Protein AF-A0AAD9LHB9-F1 (afdb_monomer)

Secondary structure (DSSP, 8-state):
---GGGHHHHHTTS-GGGGTT-EEEE--S-SHHHHHHHHHHS-TT-EEEEEEES--TTTTSS--TT-EEEEEEEE---HHHHHHHHHHHHHHHHTT-EEEE--HHHHHHHHIIIIIHHHHHHHHHHHHT----TT--HHHHHHHHHHHHHHHS-HHHHHHHHHT-TTHHHHHHHHHHHHHHHHHHHHHHHHTS----S---GGGSSPPPTTGGGS---HHHHHHHHHHHHHHTT------S----SSPPPHHHHHHHHHHHHTT--S---TT--HHHHHHHHHHHHHHH-----TTTT----SSHHHHHHHHHH--S---------

Radius of gyration: 33.99 Å; Cα contacts (8 Å, |Δi|>4): 301; chains: 1; bounding box: 79×63×85 Å

Structure (mmCIF, N/CA/C/O backbone):
data_AF-A0AAD9LHB9-F1
#
_entry.id   AF-A0AAD9LHB9-F1
#
loop_
_atom_site.group_PDB
_atom_site.id
_atom_site.type_symbol
_atom_site.label_atom_id
_atom_site.label_alt_id
_atom_site.label_comp_id
_atom_site.label_asym_id
_atom_site.label_entity_id
_atom_site.label_seq_id
_atom_site.pdbx_PDB_ins_code
_atom_site.Cartn_x
_atom_site.Cartn_y
_atom_site.Cartn_z
_atom_site.occupancy
_atom_site.B_iso_or_equiv
_atom_site.auth_seq_id
_atom_site.auth_comp_id
_atom_site.auth_asym_id
_atom_site.auth_atom_id
_atom_site.pdbx_PDB_model_num
ATOM 1 N N . MET A 1 1 ? 10.530 -20.042 -9.875 1.00 51.56 1 MET A N 1
ATOM 2 C CA . MET A 1 1 ? 9.431 -19.069 -9.707 1.00 51.56 1 MET A CA 1
ATOM 3 C C . MET A 1 1 ? 10.056 -17.687 -9.778 1.00 51.56 1 MET A C 1
ATOM 5 O O . MET A 1 1 ? 11.061 -17.492 -9.109 1.00 51.56 1 MET A O 1
ATOM 9 N N . PHE A 1 2 ? 9.565 -16.793 -10.638 1.00 71.75 2 PHE A N 1
ATOM 10 C CA . PHE A 1 2 ? 10.102 -15.432 -10.732 1.00 71.75 2 PHE A CA 1
ATOM 11 C C . PHE A 1 2 ? 9.711 -14.656 -9.472 1.00 71.75 2 PHE A C 1
ATOM 13 O O . PHE A 1 2 ? 8.532 -14.448 -9.207 1.00 71.75 2 PHE A O 1
ATOM 20 N N . SER A 1 3 ? 10.706 -14.285 -8.679 1.00 88.19 3 SER A N 1
ATOM 21 C CA . SER A 1 3 ? 10.569 -13.512 -7.446 1.00 88.19 3 SER A CA 1
ATOM 22 C C . SER A 1 3 ? 11.666 -12.455 -7.360 1.00 88.19 3 SER A C 1
ATOM 24 O O . SER A 1 3 ? 12.671 -12.539 -8.075 1.00 88.19 3 SER A O 1
ATOM 26 N N . ILE A 1 4 ? 11.506 -11.505 -6.435 1.00 89.62 4 ILE A N 1
ATOM 27 C CA . ILE A 1 4 ? 12.511 -10.475 -6.136 1.00 89.62 4 ILE A CA 1
ATOM 28 C C . ILE A 1 4 ? 13.876 -11.128 -5.853 1.00 89.62 4 ILE A C 1
ATOM 30 O O . ILE A 1 4 ? 14.881 -10.738 -6.433 1.00 89.62 4 ILE A O 1
ATOM 34 N N . LEU A 1 5 ? 13.897 -12.195 -5.044 1.00 89.81 5 LEU A N 1
ATOM 35 C CA . LEU A 1 5 ? 15.113 -12.935 -4.677 1.00 89.81 5 LEU A CA 1
ATOM 36 C C . LEU A 1 5 ? 15.823 -13.579 -5.872 1.00 89.81 5 LEU A C 1
ATOM 38 O O . LEU A 1 5 ? 17.041 -13.722 -5.859 1.00 89.81 5 LEU A O 1
ATOM 42 N N . SER A 1 6 ? 15.069 -13.988 -6.892 1.00 92.25 6 SER A N 1
ATOM 43 C CA . SER A 1 6 ? 15.619 -14.653 -8.077 1.00 92.25 6 SER A CA 1
ATOM 44 C C . SER A 1 6 ? 16.018 -13.692 -9.199 1.00 92.25 6 SER A C 1
ATOM 46 O O . SER A 1 6 ? 16.630 -14.136 -10.166 1.00 92.25 6 SER A O 1
ATOM 48 N N . PHE A 1 7 ? 15.663 -12.407 -9.100 1.00 93.56 7 PHE A N 1
ATOM 49 C CA . PHE A 1 7 ? 15.700 -11.463 -10.219 1.00 93.56 7 PHE A CA 1
ATOM 50 C C . PHE A 1 7 ? 17.085 -11.340 -10.864 1.00 93.56 7 PHE A C 1
ATOM 52 O O . PHE A 1 7 ? 17.231 -11.600 -12.059 1.00 93.56 7 PHE A O 1
ATOM 59 N N . GLU A 1 8 ? 18.114 -11.049 -10.068 1.00 93.25 8 GLU A N 1
ATOM 60 C CA . GLU A 1 8 ? 19.506 -10.959 -10.534 1.00 93.25 8 GLU A CA 1
ATOM 61 C C . GLU A 1 8 ? 19.996 -12.290 -11.130 1.00 93.25 8 GLU A C 1
ATOM 63 O O . GLU A 1 8 ? 20.610 -12.345 -12.199 1.00 93.25 8 GLU A O 1
ATOM 68 N N . GLY A 1 9 ? 19.654 -13.401 -10.473 1.00 91.75 9 GLY A N 1
ATOM 69 C CA . GLY A 1 9 ? 20.005 -14.749 -10.919 1.00 91.75 9 GLY A CA 1
ATOM 70 C C . GLY A 1 9 ? 19.337 -15.154 -12.236 1.00 91.75 9 GLY A C 1
ATOM 71 O O . GLY A 1 9 ? 19.873 -15.993 -12.958 1.00 91.75 9 GLY A O 1
ATOM 72 N N . VAL A 1 10 ? 18.180 -14.577 -12.568 1.00 92.38 10 VAL A N 1
ATOM 73 C CA . VAL A 1 10 ? 17.543 -14.777 -13.873 1.00 92.38 10 VAL A CA 1
ATOM 74 C C . VAL A 1 10 ? 18.144 -13.841 -14.915 1.00 92.38 10 VAL A C 1
ATOM 76 O O . VAL A 1 10 ? 18.519 -14.303 -15.990 1.00 92.38 10 VAL A O 1
ATOM 79 N N . LEU A 1 11 ? 18.303 -12.554 -14.600 1.00 92.88 11 LEU A N 1
ATOM 80 C CA . LEU A 1 11 ? 18.834 -11.567 -15.542 1.00 92.88 11 LEU A CA 1
ATOM 81 C C . LEU A 1 11 ? 20.273 -11.880 -15.988 1.00 92.88 11 LEU A C 1
ATOM 83 O O . LEU A 1 11 ? 20.645 -11.608 -17.132 1.00 92.88 11 LEU A O 1
ATOM 87 N N . SER A 1 12 ? 21.082 -12.463 -15.104 1.00 91.56 12 SER A N 1
ATOM 88 C CA . SER A 1 12 ? 22.453 -12.902 -15.403 1.00 91.56 12 SER A CA 1
ATOM 89 C C . SER A 1 12 ? 22.524 -14.085 -16.374 1.00 91.56 12 SER A C 1
ATOM 91 O O . SER A 1 12 ? 23.522 -14.234 -17.073 1.00 91.56 12 SER A O 1
ATOM 93 N N . LYS A 1 13 ? 21.469 -14.905 -16.466 1.00 93.31 13 LYS A N 1
ATOM 94 C CA . LYS A 1 13 ? 21.402 -16.056 -17.383 1.00 93.31 13 LYS A CA 1
ATOM 95 C C . LYS A 1 13 ? 20.971 -15.680 -18.798 1.00 93.31 13 LYS A C 1
ATOM 97 O O . LYS A 1 13 ? 21.106 -16.501 -19.701 1.00 93.31 13 LYS A O 1
ATOM 102 N N . ILE A 1 14 ? 20.437 -14.475 -18.994 1.00 92.75 14 ILE A N 1
ATOM 103 C CA . ILE A 1 14 ? 19.995 -14.008 -20.307 1.00 92.75 14 ILE A CA 1
ATOM 104 C C . ILE A 1 14 ? 21.206 -13.444 -21.068 1.00 92.75 14 ILE A C 1
ATOM 106 O O . ILE A 1 14 ? 21.848 -12.511 -20.572 1.00 92.75 14 ILE A O 1
ATOM 110 N N . PRO A 1 15 ? 21.528 -13.963 -22.270 1.00 93.75 15 PRO A N 1
ATOM 111 C CA . PRO A 1 15 ? 22.591 -13.406 -23.100 1.00 93.75 15 PRO A CA 1
ATOM 112 C C . PRO A 1 15 ? 22.337 -11.926 -23.413 1.00 93.75 15 PRO A C 1
ATOM 114 O O . PRO A 1 15 ? 21.304 -11.573 -23.977 1.00 93.75 15 PRO A O 1
ATOM 117 N N . LYS A 1 16 ? 23.285 -11.050 -23.059 1.00 90.62 16 LYS A N 1
ATOM 118 C CA . LYS A 1 16 ? 23.077 -9.590 -23.093 1.00 90.62 16 LYS A CA 1
ATOM 119 C C . LYS A 1 16 ? 22.832 -9.026 -24.493 1.00 90.62 16 LYS A C 1
ATOM 121 O O . LYS A 1 16 ? 22.065 -8.082 -24.615 1.00 90.62 16 LYS A O 1
ATOM 126 N N . HIS A 1 17 ? 23.394 -9.648 -25.530 1.00 92.12 17 HIS A N 1
ATOM 127 C CA . HIS A 1 17 ? 23.158 -9.256 -26.924 1.00 92.12 17 HIS A CA 1
ATOM 128 C C . HIS A 1 17 ? 21.679 -9.376 -27.338 1.00 92.12 17 HIS A C 1
ATOM 130 O O . HIS A 1 17 ? 21.227 -8.645 -28.208 1.00 92.12 17 HIS A O 1
ATOM 136 N N . LEU A 1 18 ? 20.900 -10.258 -26.693 1.00 93.56 18 LEU A N 1
ATOM 137 C CA . LEU A 1 18 ? 19.458 -10.389 -26.947 1.00 93.56 18 LEU A CA 1
ATOM 138 C C . LEU A 1 18 ? 18.638 -9.251 -26.331 1.00 93.56 18 LEU A C 1
ATOM 140 O O . LEU A 1 18 ? 17.449 -9.144 -26.607 1.00 93.56 18 LEU A O 1
ATOM 144 N N . LEU A 1 19 ? 19.247 -8.444 -25.461 1.00 93.88 19 LEU A N 1
ATOM 145 C CA . LEU A 1 19 ? 18.596 -7.341 -24.756 1.00 93.88 19 LEU A CA 1
ATOM 146 C C . LEU A 1 19 ? 18.938 -5.976 -25.366 1.00 93.88 19 LEU A C 1
ATOM 148 O O . LEU A 1 19 ? 18.469 -4.952 -24.874 1.00 93.88 19 LEU A O 1
ATOM 152 N N . GLU A 1 20 ? 19.768 -5.944 -26.409 1.00 94.00 20 GLU A N 1
ATOM 153 C CA . GLU A 1 20 ? 20.152 -4.712 -27.094 1.00 94.00 20 GLU A CA 1
ATOM 154 C C . GLU A 1 20 ? 18.967 -4.101 -27.845 1.00 94.00 20 GLU A C 1
ATOM 156 O O . GLU A 1 20 ? 18.186 -4.811 -28.472 1.00 94.00 20 GLU A O 1
ATOM 161 N N . ASN A 1 21 ? 18.849 -2.770 -27.801 1.00 93.81 21 ASN A N 1
ATOM 162 C CA . ASN A 1 21 ? 17.788 -2.011 -28.477 1.00 93.81 21 ASN A CA 1
ATOM 163 C C . ASN A 1 21 ? 16.358 -2.424 -28.075 1.00 93.81 21 ASN A C 1
ATOM 165 O O . ASN A 1 21 ? 15.415 -2.237 -28.839 1.00 93.81 21 ASN A O 1
ATOM 169 N N . LEU A 1 22 ? 16.186 -2.987 -26.874 1.00 96.25 22 LEU A N 1
ATOM 170 C CA . LEU A 1 22 ? 14.878 -3.326 -26.313 1.00 96.25 22 LEU A CA 1
ATOM 171 C C . LEU A 1 22 ? 14.466 -2.361 -25.200 1.00 96.25 22 LEU A C 1
ATOM 173 O O . LEU A 1 22 ? 15.297 -1.715 -24.560 1.00 96.25 22 LEU A O 1
ATOM 177 N N . VAL A 1 23 ? 13.164 -2.329 -24.920 1.00 97.50 23 VAL A N 1
ATOM 178 C CA . VAL A 1 23 ? 12.606 -1.765 -23.686 1.00 97.50 23 VAL A CA 1
ATOM 179 C C . VAL A 1 23 ? 12.409 -2.900 -22.687 1.00 97.50 23 VAL A C 1
ATOM 181 O O . VAL A 1 23 ? 11.629 -3.819 -22.927 1.00 97.50 23 VAL A O 1
ATOM 184 N N . ILE A 1 24 ? 13.112 -2.832 -21.560 1.00 97.62 24 ILE A N 1
ATOM 185 C CA . ILE A 1 24 ? 12.998 -3.801 -20.471 1.00 97.62 24 ILE A CA 1
ATOM 186 C C . ILE A 1 24 ? 12.107 -3.219 -19.381 1.00 97.62 24 ILE A C 1
ATOM 188 O O . ILE A 1 24 ? 12.358 -2.119 -18.883 1.00 97.62 24 ILE A O 1
ATOM 192 N N . VAL A 1 25 ? 11.072 -3.978 -19.020 1.00 97.81 25 VAL A N 1
ATOM 193 C CA . VAL A 1 25 ? 10.090 -3.597 -18.006 1.00 97.81 25 VAL A CA 1
ATOM 194 C C . VAL A 1 25 ? 10.142 -4.567 -16.834 1.00 97.81 25 VAL A C 1
ATOM 196 O O . VAL A 1 25 ? 10.104 -5.781 -17.038 1.00 97.81 25 VAL A O 1
ATOM 199 N N . ASP A 1 26 ? 10.200 -4.047 -15.610 1.00 96.19 26 ASP A N 1
ATOM 200 C CA . ASP A 1 26 ? 10.055 -4.852 -14.395 1.00 96.19 26 ASP A CA 1
ATOM 201 C C . ASP A 1 26 ? 8.724 -4.566 -13.682 1.00 96.19 26 ASP A C 1
ATOM 203 O O . ASP A 1 26 ? 8.196 -3.456 -13.756 1.00 96.19 26 ASP A O 1
ATOM 207 N N . VAL A 1 27 ? 8.203 -5.577 -12.981 1.00 95.88 27 VAL A N 1
ATOM 208 C CA . VAL A 1 27 ? 6.943 -5.532 -12.212 1.00 95.88 27 VAL A CA 1
ATOM 209 C C . VAL A 1 27 ? 7.132 -5.971 -10.751 1.00 95.88 27 VAL A C 1
ATOM 211 O O . VAL A 1 27 ? 6.194 -6.428 -10.105 1.00 95.88 27 VAL A O 1
ATOM 214 N N . LEU A 1 28 ? 8.360 -5.908 -10.219 1.00 95.06 28 LEU A N 1
ATOM 215 C CA . LEU A 1 28 ? 8.659 -6.382 -8.858 1.00 95.06 28 LEU A CA 1
ATOM 216 C C . LEU A 1 28 ? 7.980 -5.508 -7.789 1.00 95.06 28 LEU A C 1
ATOM 218 O O . LEU A 1 28 ? 7.677 -4.349 -8.036 1.00 95.06 28 LEU A O 1
ATOM 222 N N . SER A 1 29 ? 7.795 -6.009 -6.567 1.00 93.88 29 SER A N 1
ATOM 223 C CA . SER A 1 29 ? 7.170 -5.204 -5.499 1.00 93.88 29 SER A CA 1
ATOM 224 C C . SER A 1 29 ? 8.110 -4.220 -4.787 1.00 93.88 29 SER A C 1
ATOM 226 O O . SER A 1 29 ? 7.663 -3.428 -3.966 1.00 93.88 29 SER A O 1
ATOM 228 N N . VAL A 1 30 ? 9.407 -4.247 -5.106 1.00 96.19 30 VAL A N 1
ATOM 229 C CA . VAL A 1 30 ? 10.428 -3.264 -4.686 1.00 96.19 30 VAL A CA 1
ATOM 230 C C . VAL A 1 30 ? 11.107 -2.713 -5.928 1.00 96.19 30 VAL A C 1
ATOM 232 O O . VAL A 1 30 ? 11.243 -3.455 -6.902 1.00 96.19 30 VAL A O 1
ATOM 235 N N . LYS A 1 31 ? 11.526 -1.447 -5.918 1.00 97.50 31 LYS A N 1
ATOM 236 C CA . LYS A 1 31 ? 11.921 -0.707 -7.124 1.00 97.50 31 LYS A CA 1
ATOM 237 C C . LYS A 1 31 ? 13.389 -0.302 -7.167 1.00 97.50 31 LYS A C 1
ATOM 239 O O . LYS A 1 31 ? 14.006 -0.410 -8.224 1.00 97.50 31 LYS A O 1
ATOM 244 N N . THR A 1 32 ? 13.983 0.095 -6.046 1.00 97.12 32 THR A N 1
ATOM 245 C CA . THR A 1 32 ? 15.400 0.501 -6.011 1.00 97.12 32 THR A CA 1
ATOM 246 C C . THR A 1 32 ? 16.327 -0.648 -6.404 1.00 97.12 32 THR A C 1
ATOM 248 O O . THR A 1 32 ? 17.240 -0.462 -7.208 1.00 97.12 32 THR A O 1
ATOM 251 N N . HIS A 1 33 ? 16.046 -1.857 -5.917 1.00 96.69 33 HIS A N 1
ATOM 252 C CA . HIS A 1 33 ? 16.820 -3.052 -6.236 1.00 96.69 33 HIS A CA 1
ATOM 253 C C . HIS A 1 33 ? 16.814 -3.428 -7.733 1.00 96.69 33 HIS A C 1
ATOM 255 O O . HIS A 1 33 ? 17.902 -3.496 -8.316 1.00 96.69 33 HIS A O 1
ATOM 261 N N . PRO A 1 34 ? 15.658 -3.641 -8.404 1.00 96.75 34 PRO A N 1
ATOM 262 C CA . PRO A 1 34 ? 15.666 -3.919 -9.836 1.00 96.75 34 PRO A CA 1
ATOM 263 C C . PRO A 1 34 ? 16.221 -2.754 -10.656 1.00 96.75 34 PRO A C 1
ATOM 265 O O . PRO A 1 34 ? 16.976 -3.015 -11.585 1.00 96.75 34 PRO A O 1
ATOM 268 N N . LYS A 1 35 ? 15.951 -1.489 -10.294 1.00 97.88 35 LYS A N 1
ATOM 269 C CA . LYS A 1 35 ? 16.536 -0.313 -10.966 1.00 97.88 35 LYS A CA 1
ATOM 270 C C . LYS A 1 35 ? 18.063 -0.376 -10.998 1.00 97.88 35 LYS A C 1
ATOM 272 O O . LYS A 1 35 ? 18.659 -0.225 -12.062 1.00 97.88 35 LYS A O 1
ATOM 277 N N . GLN A 1 36 ? 18.697 -0.640 -9.855 1.00 97.56 36 GLN A N 1
ATOM 278 C CA . GLN A 1 36 ? 20.157 -0.728 -9.747 1.00 97.56 36 GLN A CA 1
ATOM 279 C C . GLN A 1 36 ? 20.731 -1.885 -10.568 1.00 97.56 36 GLN A C 1
ATOM 281 O O . GLN A 1 36 ? 21.703 -1.69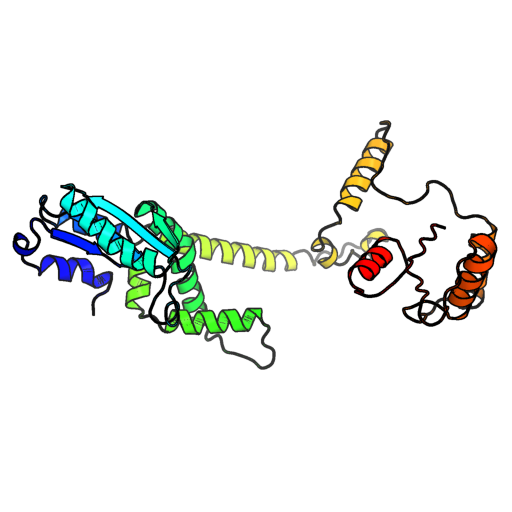5 -11.300 1.00 97.56 36 GLN A O 1
ATOM 286 N N . ILE A 1 37 ? 20.117 -3.068 -10.485 1.00 96.88 37 ILE A N 1
ATOM 287 C CA . ILE A 1 37 ? 20.547 -4.235 -11.263 1.00 96.88 37 ILE A CA 1
ATOM 288 C C . ILE A 1 37 ? 20.395 -3.969 -12.760 1.00 96.88 37 ILE A C 1
ATOM 290 O O . ILE A 1 37 ? 21.322 -4.221 -13.521 1.00 96.88 37 ILE A O 1
ATOM 294 N N . LEU A 1 38 ? 19.253 -3.437 -13.197 1.00 97.38 38 LEU A N 1
ATOM 295 C CA . LEU A 1 38 ? 18.984 -3.177 -14.609 1.00 97.38 38 LEU A CA 1
ATOM 296 C C . LEU A 1 38 ? 19.953 -2.136 -15.177 1.00 97.38 38 LEU A C 1
ATOM 298 O O . LEU A 1 38 ? 20.487 -2.338 -16.263 1.00 97.38 38 LEU A O 1
ATOM 302 N N . LEU A 1 39 ? 20.238 -1.060 -14.437 1.00 97.38 39 LEU A N 1
ATOM 303 C CA . LEU A 1 39 ? 21.216 -0.049 -14.849 1.00 97.38 39 LEU A CA 1
ATOM 304 C C . LEU A 1 39 ? 22.640 -0.609 -14.966 1.00 97.38 39 LEU A C 1
ATOM 306 O O . LEU A 1 39 ? 23.386 -0.186 -15.849 1.00 97.38 39 LEU A O 1
ATOM 310 N N . LYS A 1 40 ? 23.009 -1.545 -14.087 1.00 96.25 40 LYS A N 1
ATOM 311 C CA . LYS A 1 40 ? 24.334 -2.173 -14.053 1.00 96.25 40 LYS A CA 1
ATOM 312 C C . LYS A 1 40 ? 24.508 -3.246 -15.133 1.00 96.25 40 LYS A C 1
ATOM 314 O O . LYS A 1 40 ? 25.545 -3.288 -15.789 1.00 96.25 40 LYS A O 1
ATOM 319 N N . ASP A 1 41 ? 23.512 -4.112 -15.303 1.00 95.00 41 ASP A N 1
ATOM 320 C CA . ASP A 1 41 ? 23.656 -5.380 -16.023 1.00 95.00 41 ASP A CA 1
ATOM 321 C C . ASP A 1 41 ? 23.060 -5.371 -17.439 1.00 95.00 41 ASP A C 1
ATOM 323 O O . ASP A 1 41 ? 23.293 -6.320 -18.198 1.00 95.00 41 ASP A O 1
ATOM 327 N N . LEU A 1 42 ? 22.245 -4.373 -17.803 1.00 96.12 42 LEU A N 1
ATOM 328 C CA . LEU A 1 42 ? 21.703 -4.261 -19.160 1.00 96.12 42 LEU A CA 1
ATOM 329 C C . LEU A 1 42 ? 22.649 -3.503 -20.101 1.00 96.12 42 LEU A C 1
ATOM 331 O O . LEU A 1 42 ? 23.279 -2.529 -19.677 1.00 96.12 42 LEU A O 1
ATOM 335 N N . PRO A 1 43 ? 22.679 -3.858 -21.403 1.00 95.94 43 PRO A N 1
ATOM 336 C CA . PRO A 1 43 ? 23.382 -3.075 -22.418 1.00 95.94 43 PRO A CA 1
ATOM 337 C C . PRO A 1 43 ? 22.991 -1.595 -22.375 1.00 95.94 43 PRO A C 1
ATOM 339 O O . PRO A 1 43 ? 21.833 -1.265 -22.116 1.00 95.94 43 PRO A O 1
ATOM 342 N N . GLN A 1 44 ? 23.924 -0.691 -22.686 1.00 96.06 44 GLN A N 1
ATOM 343 C CA . GLN A 1 44 ? 23.631 0.750 -22.767 1.00 96.06 44 GLN A CA 1
ATOM 344 C C . GLN A 1 44 ? 22.636 1.096 -23.883 1.00 96.06 44 GLN A C 1
ATOM 346 O O . GLN A 1 44 ? 22.031 2.160 -23.842 1.00 96.06 44 GLN A O 1
ATOM 351 N N . SER A 1 45 ? 22.436 0.185 -24.840 1.00 95.94 45 SER A N 1
ATOM 352 C CA . SER A 1 45 ? 21.434 0.273 -25.903 1.00 95.94 45 SER A CA 1
ATOM 353 C C . SER A 1 45 ? 20.022 -0.151 -25.471 1.00 95.94 45 SER A C 1
ATOM 355 O O . SER A 1 45 ? 19.089 -0.032 -26.260 1.00 95.94 45 SER A O 1
ATOM 357 N N . ALA A 1 46 ? 19.826 -0.632 -24.239 1.00 96.94 46 ALA A N 1
ATOM 358 C CA . ALA A 1 46 ? 18.516 -1.038 -23.730 1.00 96.94 46 ALA A CA 1
ATOM 359 C C . ALA A 1 46 ? 17.847 0.081 -22.919 1.00 96.94 46 ALA A C 1
ATOM 361 O O . ALA A 1 46 ? 18.453 0.657 -22.015 1.00 96.94 46 ALA A O 1
ATOM 362 N N . SER A 1 47 ? 16.573 0.359 -23.161 1.00 98.25 47 SER A N 1
ATOM 363 C CA . SER A 1 47 ? 15.784 1.269 -22.330 1.00 98.25 47 SER A CA 1
ATOM 364 C C . SER A 1 47 ? 15.144 0.552 -21.137 1.00 98.25 47 SER A C 1
ATOM 366 O O . SER A 1 47 ? 14.904 -0.651 -21.189 1.00 98.25 47 SER A O 1
ATOM 368 N N . ILE A 1 48 ? 14.889 1.281 -20.047 1.00 98.62 48 ILE A N 1
ATOM 369 C CA . ILE A 1 48 ? 14.450 0.714 -18.762 1.00 98.62 48 ILE A CA 1
ATOM 370 C C . ILE A 1 48 ? 13.202 1.443 -18.273 1.00 98.62 48 ILE A C 1
ATOM 372 O O . ILE A 1 48 ? 13.219 2.667 -18.125 1.00 98.62 48 ILE A O 1
ATOM 376 N N . LEU A 1 49 ? 12.154 0.673 -17.985 1.00 98.56 49 LEU A N 1
ATOM 377 C CA . LEU A 1 49 ? 10.921 1.122 -17.346 1.00 98.56 49 LEU A CA 1
ATOM 378 C C . LEU A 1 49 ? 10.691 0.287 -16.080 1.00 98.56 49 LEU A C 1
ATOM 380 O O . LEU A 1 49 ? 10.468 -0.919 -16.151 1.00 98.56 49 LEU A O 1
ATOM 384 N N . CYS A 1 50 ? 10.727 0.926 -14.916 1.00 98.62 50 CYS A N 1
ATOM 385 C CA . CYS A 1 50 ? 10.416 0.261 -13.656 1.00 98.62 50 CYS A CA 1
ATOM 386 C C . CYS A 1 50 ? 8.946 0.477 -13.317 1.00 98.62 50 CYS A C 1
ATOM 388 O O . CYS A 1 50 ? 8.477 1.611 -13.363 1.00 98.62 50 CYS A O 1
ATOM 390 N N . THR A 1 51 ? 8.203 -0.582 -12.982 1.00 98.44 51 THR A N 1
ATOM 391 C CA . THR A 1 51 ? 6.759 -0.469 -12.715 1.00 98.44 51 THR A CA 1
ATOM 392 C C . THR A 1 51 ? 6.301 -1.326 -11.552 1.00 98.44 51 THR A C 1
ATOM 394 O O . THR A 1 51 ? 6.891 -2.363 -11.281 1.00 98.44 51 THR A O 1
ATOM 397 N N . HIS A 1 52 ? 5.240 -0.941 -10.857 1.00 97.50 52 HIS A N 1
ATOM 398 C CA . HIS A 1 52 ? 4.627 -1.786 -9.839 1.00 97.50 52 HIS A CA 1
ATOM 399 C C . HIS A 1 52 ? 3.105 -1.608 -9.858 1.00 97.50 52 HIS A C 1
ATOM 401 O O . HIS A 1 52 ? 2.591 -0.593 -9.374 1.00 97.50 52 HIS A O 1
ATOM 407 N N . PRO A 1 53 ? 2.365 -2.594 -10.392 1.00 96.44 53 PRO A N 1
ATOM 408 C CA . PRO A 1 53 ? 0.941 -2.708 -10.126 1.00 96.44 53 PRO A CA 1
ATOM 409 C C . PRO A 1 53 ? 0.775 -3.003 -8.635 1.00 96.44 53 PRO A C 1
ATOM 411 O O . PRO A 1 53 ? 1.160 -4.073 -8.171 1.00 96.44 53 PRO A O 1
ATOM 414 N N . MET A 1 54 ? 0.212 -2.068 -7.866 1.00 93.81 54 MET A N 1
ATOM 415 C CA . MET A 1 54 ? 0.019 -2.206 -6.409 1.00 93.81 54 MET A CA 1
ATOM 416 C C . MET A 1 54 ? -1.160 -3.142 -6.077 1.00 93.81 54 MET A C 1
ATOM 418 O O . MET A 1 54 ? -1.909 -2.933 -5.121 1.00 93.81 54 MET A O 1
ATOM 422 N N . PHE A 1 55 ? -1.375 -4.142 -6.924 1.00 91.50 55 PHE A N 1
ATOM 423 C CA . PHE A 1 55 ? -2.454 -5.106 -6.874 1.00 91.50 55 PHE A CA 1
ATOM 424 C C . PHE A 1 55 ? -2.002 -6.422 -7.511 1.00 91.50 55 PHE A C 1
ATOM 426 O O . PHE A 1 55 ? -1.099 -6.458 -8.342 1.00 91.50 55 PHE A O 1
ATOM 433 N N . GLY A 1 56 ? -2.644 -7.514 -7.108 1.00 87.38 56 GLY A N 1
ATOM 434 C CA . GLY A 1 56 ? -2.344 -8.861 -7.583 1.00 87.38 56 GLY A CA 1
ATOM 435 C C . GLY A 1 56 ? -3.608 -9.608 -8.005 1.00 87.38 56 GLY A C 1
ATOM 436 O O . GLY A 1 56 ? -4.671 -8.997 -8.125 1.00 87.38 56 GLY A O 1
ATOM 437 N N . PRO A 1 57 ? -3.526 -10.936 -8.185 1.00 85.69 57 PRO A N 1
ATOM 438 C CA . PRO A 1 57 ? -4.657 -11.757 -8.623 1.00 85.69 57 PRO A CA 1
ATOM 439 C C . PRO A 1 57 ? -5.903 -11.631 -7.739 1.00 85.69 57 PRO A C 1
ATOM 441 O O . PRO A 1 57 ? -7.016 -11.723 -8.243 1.00 85.69 57 PRO A O 1
ATOM 444 N N . GLU A 1 58 ? -5.723 -11.393 -6.437 1.00 83.62 58 GLU A N 1
ATOM 445 C CA . GLU A 1 58 ? -6.829 -11.260 -5.485 1.00 83.62 58 GLU A CA 1
ATOM 446 C C . GLU A 1 58 ? -7.430 -9.847 -5.490 1.00 83.62 58 GLU A C 1
ATOM 448 O O . GLU A 1 58 ? -8.638 -9.684 -5.661 1.00 83.62 58 GLU A O 1
ATOM 453 N N . SER A 1 59 ? -6.602 -8.808 -5.341 1.00 85.06 59 SER A N 1
ATOM 454 C CA . SER A 1 59 ? -7.079 -7.419 -5.275 1.00 85.06 59 SER A CA 1
ATOM 455 C C . SER A 1 59 ? -7.513 -6.858 -6.632 1.00 85.06 59 SER A C 1
ATOM 457 O O . SER A 1 59 ? -8.410 -6.022 -6.681 1.00 85.06 59 SER A O 1
ATOM 459 N N . GLY A 1 60 ? -6.935 -7.351 -7.728 1.00 89.75 60 GLY A N 1
ATOM 460 C CA . GLY A 1 60 ? -7.297 -7.018 -9.107 1.00 89.75 60 GLY A CA 1
ATOM 461 C C . GLY A 1 60 ? -8.204 -8.047 -9.785 1.00 89.75 60 GLY A C 1
ATOM 462 O O . GLY A 1 60 ? -8.317 -8.024 -11.008 1.00 89.75 60 GLY A O 1
ATOM 463 N N . LYS A 1 61 ? -8.833 -8.960 -9.028 1.00 91.25 61 LYS A N 1
ATOM 464 C CA . LYS A 1 61 ? -9.583 -10.109 -9.571 1.00 91.25 61 LYS A CA 1
ATOM 465 C C . LYS A 1 61 ? -10.716 -9.733 -10.527 1.00 91.25 61 LYS A C 1
ATOM 467 O O . LYS A 1 61 ? -10.970 -10.451 -11.489 1.00 91.25 61 LYS A O 1
ATOM 472 N N . TYR A 1 62 ? -11.440 -8.659 -10.214 1.00 92.44 62 T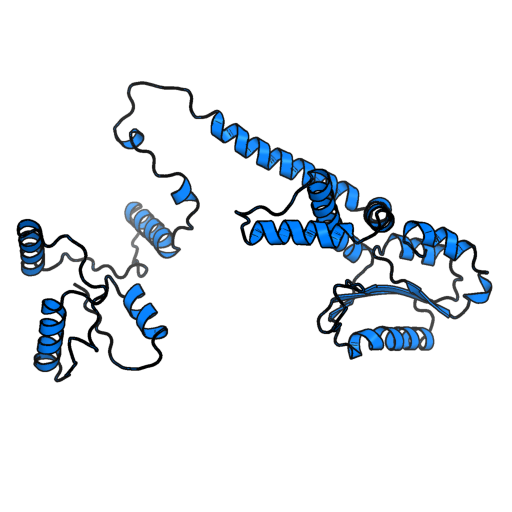YR A N 1
ATOM 473 C CA . TYR A 1 62 ? -12.672 -8.285 -10.918 1.00 92.44 62 TYR A CA 1
ATOM 474 C C . TYR A 1 62 ? -12.517 -7.045 -11.800 1.00 92.44 62 TYR A C 1
ATOM 476 O O . TYR A 1 62 ? -13.209 -6.924 -12.805 1.00 92.44 62 TYR A O 1
ATOM 484 N N . SER A 1 63 ? -11.661 -6.101 -11.410 1.00 94.88 63 SER A N 1
ATOM 485 C CA . SER A 1 63 ? -11.397 -4.870 -12.158 1.00 94.88 63 SER A CA 1
ATOM 486 C C . SER A 1 63 ? -10.113 -4.225 -11.651 1.00 94.88 63 SER A C 1
ATOM 488 O O . SER A 1 63 ? -9.801 -4.343 -10.464 1.00 94.88 63 SER A O 1
ATOM 490 N N . TRP A 1 64 ? -9.396 -3.516 -12.527 1.00 97.50 64 TRP A N 1
ATOM 491 C CA . TRP A 1 64 ? -8.246 -2.687 -12.143 1.00 97.50 64 TRP A CA 1
ATOM 492 C C . TRP A 1 64 ? -8.600 -1.203 -11.996 1.00 97.50 64 TRP A C 1
ATOM 494 O O . TRP A 1 64 ? -7.751 -0.386 -11.632 1.00 97.50 64 TRP A O 1
ATOM 504 N N . ARG A 1 65 ? -9.874 -0.849 -12.203 1.00 97.50 65 ARG A N 1
ATOM 505 C CA . ARG A 1 65 ? -10.351 0.529 -12.128 1.00 97.50 65 ARG A CA 1
ATOM 506 C C . ARG A 1 65 ? -10.038 1.145 -10.766 1.00 97.50 65 ARG A C 1
ATOM 508 O O . ARG A 1 65 ? -10.495 0.675 -9.727 1.00 97.50 65 ARG A O 1
ATOM 515 N N . GLY A 1 66 ? -9.295 2.247 -10.785 1.00 96.69 66 GLY A N 1
ATOM 516 C CA . GLY A 1 66 ? -8.868 2.990 -9.603 1.00 96.69 66 GLY A CA 1
ATOM 517 C C . GLY A 1 66 ? -7.742 2.332 -8.801 1.00 96.69 66 GLY A C 1
ATOM 518 O O . GLY A 1 66 ? -7.274 2.945 -7.838 1.00 96.69 66 GLY A O 1
ATOM 519 N N . LEU A 1 67 ? -7.275 1.134 -9.179 1.00 96.75 67 LEU A N 1
ATOM 520 C CA . LEU A 1 67 ? -6.141 0.495 -8.517 1.00 96.75 67 LEU A CA 1
ATOM 521 C C . LEU A 1 67 ? -4.835 1.218 -8.880 1.00 96.75 67 LEU A C 1
ATOM 523 O O . LEU A 1 67 ? -4.701 1.716 -9.999 1.00 96.75 67 LEU A O 1
ATOM 527 N N . PRO A 1 68 ? -3.870 1.334 -7.950 1.00 97.44 68 PRO A N 1
ATOM 528 C CA . PRO A 1 68 ? -2.664 2.110 -8.194 1.00 97.44 68 PRO A CA 1
ATOM 529 C C . PRO A 1 68 ? -1.696 1.356 -9.109 1.00 97.44 68 PRO A C 1
ATOM 531 O O . PRO A 1 68 ? -1.368 0.199 -8.846 1.00 97.44 68 PRO A O 1
ATOM 534 N N . MET A 1 69 ? -1.185 2.044 -10.125 1.00 97.94 69 MET A N 1
ATOM 535 C CA . MET A 1 69 ? -0.112 1.562 -10.991 1.00 97.94 69 MET A CA 1
ATOM 536 C C . MET A 1 69 ? 1.055 2.545 -10.936 1.00 97.94 69 MET A C 1
ATOM 538 O O . MET A 1 69 ? 0.958 3.647 -11.476 1.00 97.94 69 MET A O 1
ATOM 542 N N . MET A 1 70 ? 2.139 2.165 -10.258 1.00 98.19 70 MET A N 1
ATOM 543 C CA . MET A 1 70 ? 3.345 2.989 -10.158 1.00 98.19 70 MET A CA 1
ATOM 544 C C . MET A 1 70 ? 4.278 2.743 -11.344 1.00 98.19 70 MET A C 1
ATOM 546 O O . MET A 1 70 ? 4.413 1.601 -11.794 1.00 98.19 70 MET A O 1
ATOM 550 N N . TYR A 1 71 ? 4.942 3.794 -11.830 1.00 98.69 71 TYR A N 1
ATOM 551 C CA . TYR A 1 71 ? 6.023 3.658 -12.804 1.00 98.69 71 TYR A CA 1
ATOM 552 C C . TYR A 1 71 ? 7.100 4.752 -12.694 1.00 98.69 71 TYR A C 1
ATOM 554 O O . TYR A 1 71 ? 6.832 5.864 -12.243 1.00 98.69 71 TYR A O 1
ATOM 562 N N . GLU A 1 72 ? 8.310 4.425 -13.160 1.00 98.62 72 GLU A N 1
ATOM 563 C CA . GLU A 1 72 ? 9.424 5.345 -13.422 1.00 98.62 72 GLU A CA 1
ATOM 564 C C . GLU A 1 72 ? 10.084 4.981 -14.763 1.00 98.62 72 GLU A C 1
ATOM 566 O O . GLU A 1 72 ? 10.545 3.850 -14.960 1.00 98.62 72 GLU A O 1
ATOM 571 N N . LYS A 1 73 ? 10.193 5.945 -15.683 1.00 98.38 73 LYS A N 1
ATOM 572 C CA . LYS A 1 73 ? 10.997 5.795 -16.906 1.00 98.38 73 LYS A CA 1
ATOM 573 C C . LYS A 1 73 ? 12.478 6.040 -16.594 1.00 98.38 73 LYS A C 1
ATOM 575 O O . LYS A 1 73 ? 12.975 7.153 -16.726 1.00 98.38 73 LYS A O 1
ATOM 580 N N . VAL A 1 74 ? 13.185 4.992 -16.176 1.00 98.19 74 VAL A N 1
ATOM 581 C CA . VAL A 1 74 ? 14.565 5.076 -15.664 1.00 98.19 74 VAL A CA 1
ATOM 582 C C . VAL A 1 74 ? 15.595 5.417 -16.749 1.00 98.19 74 VAL A C 1
ATOM 584 O O . VAL A 1 74 ? 16.509 6.200 -16.500 1.00 98.19 74 VAL A O 1
ATOM 587 N N . ARG A 1 75 ? 15.492 4.822 -17.947 1.00 98.19 75 ARG A N 1
ATOM 588 C CA . ARG A 1 75 ? 16.433 5.078 -19.057 1.00 98.19 75 ARG A CA 1
ATOM 589 C C . ARG A 1 75 ? 15.718 5.082 -20.404 1.00 98.19 75 ARG A C 1
ATOM 591 O O . ARG A 1 75 ? 15.277 4.034 -20.873 1.00 98.19 75 ARG A O 1
ATOM 598 N N . ILE A 1 76 ? 15.674 6.238 -21.064 1.00 97.25 76 ILE A N 1
ATOM 599 C CA . ILE A 1 76 ? 15.049 6.434 -22.381 1.00 97.25 76 ILE A CA 1
ATOM 600 C C . ILE A 1 76 ? 16.146 6.762 -23.397 1.00 97.25 76 ILE A C 1
ATOM 602 O O . ILE A 1 76 ? 16.897 7.710 -23.194 1.00 97.25 76 ILE A O 1
ATOM 606 N N . LEU A 1 77 ? 16.253 5.974 -24.469 1.00 95.69 77 LEU A N 1
ATOM 607 C CA . LEU A 1 77 ? 17.338 6.110 -25.453 1.00 95.69 77 LEU A CA 1
ATOM 608 C C . LEU A 1 77 ? 16.880 6.692 -26.793 1.00 95.69 77 LEU A C 1
ATOM 610 O O . LEU A 1 77 ? 17.679 7.294 -27.502 1.00 95.69 77 LEU A O 1
ATOM 614 N N . SER A 1 78 ? 15.605 6.523 -27.148 1.00 95.81 78 SER A N 1
ATOM 615 C CA . SER A 1 78 ? 15.035 7.020 -28.401 1.00 95.81 78 SER A CA 1
ATOM 616 C C . SER A 1 78 ? 13.554 7.370 -28.238 1.00 95.81 78 SER A C 1
ATOM 618 O O . SER A 1 78 ? 12.888 6.919 -27.301 1.00 95.81 78 SER A O 1
ATOM 620 N N . GLY A 1 79 ? 13.022 8.162 -29.176 1.00 96.31 79 GLY A N 1
ATOM 621 C CA . GLY A 1 79 ? 11.587 8.454 -29.240 1.00 96.31 79 GLY A CA 1
ATOM 622 C C . GLY A 1 79 ? 10.737 7.199 -29.469 1.00 96.31 79 GLY A C 1
ATOM 623 O O . GLY A 1 79 ? 9.662 7.080 -28.890 1.00 96.31 79 GLY A O 1
ATOM 624 N N . GLU A 1 80 ? 11.249 6.229 -30.234 1.00 97.00 80 GLU A N 1
ATOM 625 C CA . GLU A 1 80 ? 10.599 4.930 -30.443 1.00 97.00 80 GLU A CA 1
ATOM 626 C C . GLU A 1 80 ? 10.496 4.137 -29.135 1.00 97.00 80 GLU A C 1
ATOM 628 O O . GLU A 1 80 ? 9.417 3.665 -28.782 1.00 97.00 80 GLU A O 1
ATOM 633 N N . HIS A 1 81 ? 11.580 4.063 -28.354 1.00 97.62 81 HIS A N 1
ATOM 634 C CA . HIS A 1 81 ? 11.555 3.407 -27.044 1.00 97.62 81 HIS A CA 1
ATOM 635 C C . HIS A 1 81 ? 10.574 4.093 -26.090 1.00 97.62 81 HIS A C 1
ATOM 637 O O . HIS A 1 81 ? 9.847 3.411 -25.367 1.00 97.62 81 HIS A O 1
ATOM 643 N N . ASN A 1 82 ? 10.515 5.430 -26.100 1.00 97.81 82 ASN A N 1
ATOM 644 C CA . ASN A 1 82 ? 9.533 6.153 -25.297 1.00 97.81 82 ASN A CA 1
ATOM 645 C C . ASN A 1 82 ? 8.094 5.810 -25.718 1.00 97.81 82 ASN A C 1
ATOM 647 O O . ASN A 1 82 ? 7.258 5.549 -24.858 1.00 97.81 82 ASN A O 1
ATOM 651 N N . GLN A 1 83 ? 7.820 5.721 -27.022 1.00 97.88 83 GLN A N 1
ATOM 652 C CA . GLN A 1 83 ? 6.502 5.330 -27.523 1.00 97.88 83 GLN A CA 1
ATOM 653 C C . GLN A 1 83 ? 6.128 3.898 -27.112 1.00 97.88 83 GLN A C 1
ATOM 655 O O . GLN A 1 83 ? 4.975 3.639 -26.773 1.00 97.88 83 GLN A O 1
ATOM 660 N N . VAL A 1 84 ? 7.086 2.965 -27.105 1.00 98.00 84 VAL A N 1
ATOM 661 C CA . VAL A 1 84 ? 6.869 1.593 -26.616 1.00 98.00 84 VAL A CA 1
ATOM 662 C C . VAL A 1 84 ? 6.521 1.588 -25.125 1.00 98.00 84 VAL A C 1
ATOM 664 O O . VAL A 1 84 ? 5.588 0.891 -24.726 1.00 98.00 84 VAL A O 1
ATOM 667 N N . MET A 1 85 ? 7.206 2.394 -24.306 1.00 98.44 85 MET A N 1
ATOM 668 C CA . MET A 1 85 ? 6.859 2.557 -22.888 1.00 98.44 85 MET A CA 1
ATOM 669 C C . MET A 1 85 ? 5.453 3.133 -22.708 1.00 98.44 85 MET A C 1
ATOM 671 O O . MET A 1 85 ? 4.683 2.612 -21.906 1.00 98.44 85 MET A O 1
ATOM 675 N N . ASP A 1 86 ? 5.098 4.166 -23.474 1.00 98.12 86 ASP A N 1
ATOM 676 C CA . ASP A 1 86 ? 3.769 4.783 -23.420 1.00 98.12 86 ASP A CA 1
ATOM 677 C C . ASP A 1 86 ? 2.674 3.792 -23.835 1.00 98.12 86 ASP A C 1
ATOM 679 O O . ASP A 1 86 ? 1.628 3.709 -23.195 1.00 98.12 86 ASP A O 1
ATOM 683 N N . ASN A 1 87 ? 2.932 2.969 -24.855 1.00 98.00 87 ASN A N 1
ATOM 684 C CA . ASN A 1 87 ? 2.013 1.914 -25.279 1.00 98.00 87 ASN A CA 1
ATOM 685 C C . ASN A 1 87 ? 1.832 0.838 -24.198 1.00 98.00 87 ASN A C 1
ATOM 687 O O . ASN A 1 87 ? 0.718 0.357 -23.999 1.00 98.00 87 ASN A O 1
ATOM 691 N N . PHE A 1 88 ? 2.903 0.474 -23.486 1.00 98.31 88 PHE A N 1
ATOM 692 C CA . PHE A 1 88 ? 2.822 -0.455 -22.361 1.00 98.31 88 PHE A CA 1
ATOM 693 C C . PHE A 1 88 ? 1.999 0.130 -21.204 1.00 98.31 88 PHE A C 1
ATOM 695 O O . PHE A 1 88 ? 1.086 -0.522 -20.699 1.00 98.31 88 PHE A O 1
ATOM 702 N N . LEU A 1 89 ? 2.272 1.377 -20.806 1.00 98.31 89 LEU A N 1
ATOM 703 C CA . LEU A 1 89 ? 1.544 2.054 -19.726 1.00 98.31 89 LEU A CA 1
ATOM 704 C C . LEU A 1 89 ? 0.062 2.257 -20.068 1.00 98.31 89 LEU A C 1
ATOM 706 O O . LEU A 1 89 ? -0.794 2.123 -19.190 1.00 98.31 89 LEU A O 1
ATOM 710 N N . ARG A 1 90 ? -0.256 2.467 -21.352 1.00 97.94 90 ARG A N 1
ATOM 711 C CA . ARG A 1 90 ? -1.630 2.606 -21.848 1.00 97.94 90 ARG A CA 1
ATOM 712 C C . ARG A 1 90 ? -2.514 1.394 -21.548 1.00 97.94 90 ARG A C 1
ATOM 714 O O . ARG A 1 90 ? -3.728 1.559 -21.437 1.00 97.94 90 ARG A O 1
ATOM 721 N N . ILE A 1 91 ? -1.944 0.197 -21.379 1.00 97.62 91 ILE A N 1
ATOM 722 C CA . ILE A 1 91 ? -2.695 -0.996 -20.950 1.00 97.62 91 ILE A CA 1
ATOM 723 C C . ILE A 1 91 ? -3.381 -0.715 -19.606 1.00 97.62 91 ILE A C 1
ATOM 725 O O . ILE A 1 91 ? -4.584 -0.910 -19.465 1.00 97.62 91 ILE A O 1
ATOM 729 N N . PHE A 1 92 ? -2.635 -0.175 -18.642 1.00 98.12 92 PHE A N 1
ATOM 730 C CA . PHE A 1 92 ? -3.146 0.140 -17.309 1.00 98.12 92 PHE A CA 1
ATOM 731 C C . PHE A 1 92 ? -4.061 1.370 -17.317 1.00 98.12 92 PHE A C 1
ATOM 733 O O . PHE A 1 92 ? -5.069 1.390 -16.615 1.00 98.12 92 PHE A O 1
ATOM 740 N N . GLU A 1 93 ? -3.762 2.376 -18.142 1.00 97.19 93 GLU A N 1
ATOM 741 C CA . GLU A 1 93 ? -4.644 3.539 -18.320 1.00 97.19 93 GLU A CA 1
ATOM 742 C C . GLU A 1 93 ? -6.012 3.152 -18.889 1.00 97.19 93 GLU A C 1
ATOM 744 O O . GLU A 1 93 ? -7.039 3.645 -18.422 1.00 97.19 93 GLU A O 1
ATOM 749 N N . THR A 1 94 ? -6.036 2.250 -19.875 1.00 97.75 94 THR A N 1
ATOM 750 C CA . THR A 1 94 ? -7.274 1.778 -20.517 1.00 97.75 94 THR A CA 1
ATOM 751 C C . THR A 1 94 ? -8.139 1.000 -19.529 1.00 97.75 94 THR A C 1
ATOM 753 O O . THR A 1 94 ? -9.356 1.173 -19.506 1.00 97.75 94 THR A O 1
ATOM 756 N N . GLU A 1 95 ? -7.505 0.237 -18.637 1.00 97.56 95 GLU A N 1
ATOM 757 C CA . GLU A 1 95 ? -8.152 -0.430 -17.499 1.00 97.56 95 GLU A CA 1
ATOM 758 C C . GLU A 1 95 ? -8.502 0.529 -16.343 1.00 97.56 95 GLU A C 1
ATOM 760 O O . GLU A 1 95 ? -8.977 0.113 -15.284 1.00 97.56 95 GLU A O 1
ATOM 765 N N . GLN A 1 96 ? -8.317 1.837 -16.550 1.00 97.50 96 GLN A N 1
ATOM 766 C CA . GLN A 1 96 ? -8.656 2.910 -15.618 1.00 97.50 96 GLN A CA 1
ATOM 767 C C . GLN A 1 96 ? -7.904 2.814 -14.287 1.00 97.50 96 GLN A C 1
ATOM 769 O O . GLN A 1 96 ? -8.421 3.241 -13.247 1.00 97.50 96 GLN A O 1
ATOM 774 N N . CYS A 1 97 ? -6.684 2.276 -14.303 1.00 98.12 97 CYS A N 1
ATOM 775 C CA . CYS A 1 97 ? -5.783 2.333 -13.161 1.00 98.12 97 CYS A CA 1
ATOM 776 C C . CYS A 1 97 ? -5.481 3.789 -12.789 1.00 98.12 97 CYS A C 1
ATOM 778 O O . CYS A 1 97 ? -5.408 4.689 -13.628 1.00 98.12 97 CYS A O 1
ATOM 780 N N . ARG A 1 98 ? -5.236 4.023 -11.501 1.00 98.12 98 ARG A N 1
ATOM 781 C CA . ARG A 1 98 ? -4.667 5.283 -11.031 1.00 98.12 98 ARG A CA 1
ATOM 782 C C . ARG A 1 98 ? -3.165 5.260 -11.302 1.00 98.12 98 ARG A C 1
ATOM 784 O O . ARG A 1 98 ? -2.414 4.668 -10.528 1.00 98.12 98 ARG A O 1
ATOM 791 N N . MET A 1 99 ? -2.755 5.899 -12.391 1.00 98.25 99 MET A N 1
ATOM 792 C CA . MET A 1 99 ? -1.352 6.003 -12.793 1.00 98.25 99 MET A CA 1
ATOM 793 C C . MET A 1 99 ? -0.579 6.924 -11.845 1.00 98.25 99 MET A C 1
ATOM 795 O O . MET A 1 99 ? -1.007 8.048 -11.583 1.00 98.25 99 MET A O 1
ATOM 799 N N . LEU A 1 100 ? 0.541 6.438 -11.312 1.00 98.06 100 LEU A N 1
ATOM 800 C CA . LEU A 1 100 ? 1.373 7.137 -10.335 1.00 98.06 100 LEU A CA 1
ATOM 801 C C . LEU A 1 100 ? 2.828 7.178 -10.819 1.00 98.06 100 LEU A C 1
ATOM 803 O O . LEU A 1 100 ? 3.583 6.226 -10.626 1.00 98.06 100 LEU A O 1
ATOM 807 N N . GLU A 1 101 ? 3.225 8.288 -11.429 1.00 98.25 101 GLU A N 1
ATOM 808 C CA . GLU A 1 101 ? 4.624 8.525 -11.784 1.00 98.25 101 GLU A CA 1
ATOM 809 C C . GLU A 1 101 ? 5.401 8.991 -10.545 1.00 98.25 101 GLU A C 1
ATOM 811 O O . GLU A 1 101 ? 5.059 10.004 -9.932 1.00 98.25 101 GLU A O 1
ATOM 816 N N . MET A 1 102 ? 6.419 8.233 -10.138 1.00 97.94 102 MET A N 1
ATOM 817 C CA . MET A 1 102 ? 7.303 8.589 -9.021 1.00 97.94 102 MET A CA 1
ATOM 818 C C . MET A 1 102 ? 8.640 7.860 -9.136 1.00 97.94 102 MET A C 1
ATOM 820 O O . MET A 1 102 ? 8.748 6.862 -9.841 1.00 97.94 102 MET A O 1
ATOM 824 N N . THR A 1 103 ? 9.656 8.321 -8.408 1.00 98.44 103 THR A N 1
ATOM 825 C CA . THR A 1 103 ? 10.954 7.638 -8.383 1.00 98.44 103 THR A CA 1
ATOM 826 C C . THR A 1 103 ? 10.875 6.301 -7.643 1.00 98.44 103 THR A C 1
ATOM 828 O O . THR A 1 103 ? 10.087 6.127 -6.710 1.00 98.44 103 THR A O 1
ATOM 831 N N . CYS A 1 104 ? 11.729 5.353 -8.025 1.00 98.00 104 CYS A N 1
ATOM 832 C CA . CYS A 1 104 ? 11.901 4.063 -7.364 1.00 98.00 104 CYS A CA 1
ATOM 833 C C . CYS A 1 104 ? 12.239 4.227 -5.875 1.00 98.00 104 CYS A C 1
ATOM 835 O O . CYS A 1 104 ? 11.768 3.455 -5.043 1.00 98.00 104 CYS A O 1
ATOM 837 N N . GLU A 1 105 ? 13.029 5.245 -5.535 1.00 97.75 105 GLU A N 1
ATOM 838 C CA . GLU A 1 105 ? 13.399 5.590 -4.165 1.00 97.75 105 GLU A CA 1
ATOM 839 C C . GLU A 1 105 ? 12.174 6.029 -3.348 1.00 97.75 105 GLU A C 1
ATOM 841 O O . GLU A 1 105 ? 11.941 5.503 -2.260 1.00 97.75 105 GLU A O 1
ATOM 846 N N . SER A 1 106 ? 11.352 6.933 -3.899 1.00 97.50 106 SER A N 1
ATOM 847 C CA . SER A 1 106 ? 10.119 7.398 -3.251 1.00 97.50 106 SER A CA 1
ATOM 848 C C . SER A 1 106 ? 9.096 6.269 -3.111 1.00 97.50 106 SER A C 1
ATOM 850 O O . SER A 1 106 ? 8.476 6.116 -2.058 1.00 97.50 106 SER A O 1
ATOM 852 N N . HIS A 1 107 ? 8.966 5.424 -4.136 1.00 97.75 107 HIS A N 1
ATOM 853 C CA . HIS A 1 107 ? 8.135 4.230 -4.057 1.00 97.75 107 HIS A CA 1
ATOM 854 C C . HIS A 1 107 ? 8.559 3.321 -2.906 1.00 97.75 107 HIS A C 1
ATOM 856 O O . HIS A 1 107 ? 7.709 2.914 -2.119 1.00 97.75 107 HIS A O 1
ATOM 862 N N . ASP A 1 108 ? 9.845 2.985 -2.794 1.00 97.94 108 ASP A N 1
ATOM 863 C CA . ASP A 1 108 ? 10.304 2.047 -1.770 1.00 97.94 108 ASP A CA 1
ATOM 864 C C . ASP A 1 108 ? 10.140 2.623 -0.357 1.00 97.94 108 ASP A C 1
ATOM 866 O O . ASP A 1 108 ? 9.804 1.883 0.569 1.00 97.94 108 ASP A O 1
ATOM 870 N N . GLU A 1 109 ? 10.268 3.937 -0.175 1.00 96.44 109 GLU A N 1
ATOM 871 C CA . GLU A 1 109 ? 9.923 4.598 1.089 1.00 96.44 109 GLU A CA 1
ATOM 872 C C . GLU A 1 109 ? 8.432 4.416 1.449 1.00 96.44 109 GLU A C 1
ATOM 874 O O . GLU A 1 109 ? 8.088 4.002 2.569 1.00 96.44 109 GLU A O 1
ATOM 879 N N . TYR A 1 110 ? 7.528 4.647 0.491 1.00 96.06 110 TYR A N 1
ATOM 880 C CA . TYR A 1 110 ? 6.094 4.427 0.694 1.00 96.06 110 TYR A CA 1
ATOM 881 C C . TYR A 1 110 ? 5.751 2.949 0.893 1.00 96.06 110 TYR A C 1
ATOM 883 O O . TYR A 1 110 ? 4.972 2.612 1.786 1.00 96.06 110 TYR A O 1
ATOM 891 N N . ALA A 1 111 ? 6.341 2.045 0.115 1.00 94.75 111 ALA A N 1
ATOM 892 C CA . ALA A 1 111 ? 6.104 0.609 0.215 1.00 94.75 111 ALA A CA 1
ATOM 893 C C . ALA A 1 111 ? 6.581 0.056 1.566 1.00 94.75 111 ALA A C 1
ATOM 895 O O . ALA A 1 111 ? 5.910 -0.797 2.147 1.00 94.75 111 ALA A O 1
ATOM 896 N N . ALA A 1 112 ? 7.679 0.584 2.119 1.00 95.50 112 ALA A N 1
ATOM 897 C CA . ALA A 1 112 ? 8.154 0.205 3.448 1.00 95.50 112 ALA A CA 1
ATOM 898 C C . ALA A 1 112 ? 7.147 0.588 4.546 1.00 95.50 112 ALA A C 1
ATOM 900 O O . ALA A 1 112 ? 6.823 -0.216 5.420 1.00 95.50 112 ALA A O 1
ATOM 901 N N . SER A 1 113 ? 6.621 1.813 4.488 1.00 93.62 113 SER A N 1
ATOM 902 C CA . SER A 1 113 ? 5.679 2.342 5.485 1.00 93.62 113 SER A CA 1
ATOM 903 C C . SER A 1 113 ? 4.231 1.858 5.313 1.00 93.62 113 SER A C 1
ATOM 905 O O . SER A 1 113 ? 3.417 2.045 6.215 1.00 93.62 113 SER A O 1
ATOM 907 N N . SER A 1 114 ? 3.904 1.205 4.194 1.00 93.56 114 SER A N 1
ATOM 908 C CA . SER A 1 114 ? 2.561 0.691 3.898 1.00 93.56 114 SER A CA 1
ATOM 909 C C . SER A 1 114 ? 2.549 -0.825 3.676 1.00 93.56 114 SER A C 1
ATOM 911 O O . SER A 1 114 ? 2.184 -1.574 4.583 1.00 93.56 114 SER A O 1
ATOM 913 N N . GLN A 1 115 ? 2.954 -1.298 2.495 1.00 92.69 115 GLN A N 1
ATOM 914 C CA . GLN A 1 115 ? 2.920 -2.709 2.102 1.00 92.69 115 GLN A CA 1
ATOM 915 C C . GLN A 1 115 ? 3.739 -3.595 3.050 1.00 92.69 115 GLN A C 1
ATOM 917 O O . GLN A 1 115 ? 3.216 -4.573 3.584 1.00 92.69 115 GLN A O 1
ATOM 922 N N . PHE A 1 116 ? 5.004 -3.252 3.301 1.00 95.88 116 PHE A N 1
ATOM 923 C CA . PHE A 1 116 ? 5.876 -4.039 4.174 1.00 95.88 116 PHE A CA 1
ATOM 924 C C . PHE A 1 116 ? 5.341 -4.089 5.610 1.00 95.88 116 PHE A C 1
ATOM 926 O O . PHE A 1 116 ? 5.231 -5.174 6.178 1.00 95.88 116 PHE A O 1
ATOM 933 N N . LEU A 1 117 ? 4.926 -2.946 6.168 1.00 95.25 117 LEU A N 1
ATOM 934 C CA . LEU A 1 117 ? 4.320 -2.875 7.501 1.00 95.25 117 LEU A CA 1
ATOM 935 C C . LEU A 1 117 ? 3.028 -3.709 7.607 1.00 95.25 117 LEU A C 1
ATOM 937 O O . LEU A 1 117 ? 2.791 -4.369 8.623 1.00 95.25 117 LEU A O 1
ATOM 941 N N . THR A 1 118 ? 2.218 -3.723 6.546 1.00 94.25 118 THR A N 1
ATOM 942 C CA . THR A 1 118 ? 0.987 -4.522 6.448 1.00 94.25 118 THR A CA 1
ATOM 943 C C . THR A 1 118 ? 1.304 -6.019 6.499 1.00 94.25 118 THR A C 1
ATOM 945 O O . THR A 1 118 ? 0.738 -6.737 7.326 1.00 94.25 118 THR A O 1
ATOM 948 N N . HIS A 1 119 ? 2.273 -6.487 5.702 1.00 94.94 119 HIS A N 1
ATOM 949 C CA . HIS A 1 119 ? 2.732 -7.880 5.747 1.00 94.94 119 HIS A CA 1
ATOM 950 C C . HIS A 1 119 ? 3.387 -8.249 7.078 1.00 94.94 119 HIS A C 1
ATOM 952 O O . HIS A 1 119 ? 3.128 -9.331 7.600 1.00 94.94 119 HIS A O 1
ATOM 958 N N . LEU A 1 120 ? 4.220 -7.367 7.638 1.00 96.06 120 LEU A N 1
ATOM 959 C CA . LEU A 1 120 ? 4.869 -7.587 8.928 1.00 96.06 120 LEU A CA 1
ATOM 960 C C . LEU A 1 120 ? 3.818 -7.798 10.022 1.00 96.06 120 LEU A C 1
ATOM 962 O O . LEU A 1 120 ? 3.877 -8.781 10.756 1.00 96.06 120 LEU A O 1
ATOM 966 N N . THR A 1 121 ? 2.817 -6.917 10.079 1.00 95.62 121 THR A N 1
ATOM 967 C CA . THR A 1 121 ? 1.729 -6.990 11.062 1.00 95.62 121 THR A CA 1
ATOM 968 C C . THR A 1 121 ? 0.906 -8.263 10.885 1.00 95.62 121 THR A C 1
ATOM 970 O O . THR A 1 121 ? 0.709 -9.000 11.850 1.00 95.62 121 THR A O 1
ATOM 973 N N . GLY A 1 122 ? 0.471 -8.567 9.657 1.00 95.56 122 GLY A N 1
ATOM 974 C CA . GLY A 1 122 ? -0.295 -9.780 9.367 1.00 95.56 122 GLY A CA 1
ATOM 975 C C . GLY A 1 122 ? 0.462 -11.060 9.742 1.00 95.56 122 GLY A C 1
ATOM 976 O O . GLY A 1 122 ? -0.089 -11.936 10.407 1.00 95.56 122 GLY A O 1
ATOM 977 N N . ARG A 1 123 ? 1.763 -11.141 9.437 1.00 95.12 123 ARG A N 1
ATOM 978 C CA . ARG A 1 123 ? 2.594 -12.301 9.798 1.00 95.12 123 ARG A CA 1
ATOM 979 C C . ARG A 1 123 ? 2.856 -12.408 11.302 1.00 95.12 123 ARG A C 1
ATOM 981 O O . ARG A 1 123 ? 2.831 -13.519 11.823 1.00 95.12 123 ARG A O 1
ATOM 988 N N . ILE A 1 124 ? 3.045 -11.298 12.020 1.00 95.56 124 ILE A N 1
ATOM 989 C CA . ILE A 1 124 ? 3.154 -11.310 13.493 1.00 95.56 124 ILE A CA 1
ATOM 990 C C . ILE A 1 124 ? 1.865 -11.857 14.121 1.00 95.56 124 ILE A C 1
ATOM 992 O O . ILE A 1 124 ? 1.921 -12.742 14.974 1.00 95.56 124 ILE A O 1
ATOM 996 N N . LEU A 1 125 ? 0.703 -11.380 13.667 1.00 95.69 125 LEU A N 1
ATOM 997 C CA . LEU A 1 125 ? -0.598 -11.857 14.147 1.00 95.69 125 LEU A CA 1
ATOM 998 C C . LEU A 1 125 ? -0.826 -13.338 13.797 1.00 95.69 125 LEU A C 1
ATOM 1000 O O . LEU A 1 125 ? -1.390 -14.085 14.598 1.00 95.69 125 LEU A O 1
ATOM 1004 N N . SER A 1 126 ? -0.327 -13.790 12.644 1.00 95.06 126 SER A N 1
ATOM 1005 C CA . SER A 1 126 ? -0.316 -15.210 12.286 1.00 95.06 126 SER A CA 1
ATOM 1006 C C . SER A 1 126 ? 0.521 -16.044 13.259 1.00 95.06 126 SER A C 1
ATOM 1008 O O . SER A 1 126 ? 0.068 -17.106 13.680 1.00 95.06 126 SER A O 1
ATOM 1010 N N . VAL A 1 127 ? 1.719 -15.579 13.635 1.00 94.31 127 VAL A N 1
ATOM 1011 C CA . VAL A 1 127 ? 2.596 -16.257 14.611 1.00 94.31 127 VAL A CA 1
ATOM 1012 C C . VAL A 1 127 ? 1.951 -16.306 15.996 1.00 94.31 127 VAL A C 1
ATOM 1014 O O . VAL A 1 127 ? 2.055 -17.315 16.686 1.00 94.31 127 VAL A O 1
ATOM 1017 N N . GLN A 1 128 ? 1.226 -15.255 16.386 1.00 93.06 128 GLN A N 1
ATOM 1018 C CA . GLN A 1 128 ? 0.441 -15.234 17.623 1.00 93.06 128 GLN A CA 1
ATOM 1019 C C . GLN A 1 128 ? -0.727 -16.244 17.606 1.00 93.06 128 GLN A C 1
ATOM 1021 O O . GLN A 1 128 ? -1.274 -16.572 18.657 1.00 93.06 128 GLN A O 1
ATOM 1026 N N . GLY A 1 129 ? -1.114 -16.754 16.433 1.00 92.44 129 GLY A N 1
ATOM 1027 C CA . GLY A 1 129 ? -2.207 -17.714 16.293 1.00 92.44 129 GLY A CA 1
ATOM 1028 C C . GLY A 1 129 ? -3.588 -17.075 16.430 1.00 92.44 129 GLY A C 1
ATOM 1029 O O . GLY A 1 129 ? -4.512 -17.719 16.929 1.00 92.44 129 GLY A O 1
ATOM 1030 N N . VAL A 1 130 ? -3.732 -15.813 16.008 1.00 91.25 130 VAL A N 1
ATOM 1031 C CA . VAL A 1 130 ? -5.006 -15.082 16.036 1.00 91.25 130 VAL A CA 1
ATOM 1032 C C . VAL A 1 130 ? -6.057 -15.820 15.198 1.00 91.25 130 VAL A C 1
ATOM 1034 O O . VAL A 1 130 ? -5.824 -16.152 14.038 1.00 91.25 130 VAL A O 1
ATOM 1037 N N . LYS A 1 131 ? -7.226 -16.079 15.793 1.00 91.94 131 LYS A N 1
ATOM 1038 C CA . LYS A 1 131 ? -8.367 -16.767 15.170 1.00 91.94 131 LYS A CA 1
ATOM 1039 C C . LYS A 1 131 ? -9.669 -16.064 15.535 1.00 91.94 131 LYS A C 1
ATOM 1041 O O . LYS A 1 131 ? -9.742 -15.423 16.581 1.00 91.94 131 LYS A O 1
ATOM 1046 N N . ASN A 1 132 ? -10.687 -16.227 14.690 1.00 93.56 132 ASN A N 1
ATOM 1047 C CA . ASN A 1 132 ? -12.034 -15.733 14.972 1.00 93.56 132 ASN A CA 1
ATOM 1048 C C . ASN A 1 132 ? -12.593 -16.330 16.278 1.00 93.56 132 ASN A C 1
ATOM 1050 O O . ASN A 1 132 ? -12.324 -17.485 16.621 1.00 93.56 132 ASN A O 1
ATOM 1054 N N . THR A 1 133 ? -13.412 -15.547 16.971 1.00 92.50 133 THR A N 1
ATOM 1055 C CA . THR A 1 133 ? -14.092 -15.887 18.224 1.00 92.50 133 THR A CA 1
ATOM 1056 C C . THR A 1 133 ? -15.583 -15.515 18.160 1.00 92.50 133 THR A C 1
ATOM 1058 O O . THR A 1 133 ? -15.995 -14.685 17.345 1.00 92.50 133 THR A O 1
ATOM 1061 N N . PRO A 1 134 ? -16.436 -16.061 19.048 1.00 94.38 134 PRO A N 1
ATOM 1062 C CA . PRO A 1 134 ? -17.855 -15.690 19.091 1.00 94.38 134 PRO A CA 1
ATOM 1063 C C . PRO A 1 134 ? -18.131 -14.208 19.402 1.00 94.38 134 PRO A C 1
ATOM 1065 O O . PRO A 1 134 ? -19.234 -13.731 19.151 1.00 94.38 134 PRO A O 1
ATOM 1068 N N . ILE A 1 135 ? -17.151 -13.480 19.948 1.00 91.75 135 ILE A N 1
ATOM 1069 C CA . ILE A 1 135 ? -17.286 -12.081 20.387 1.00 91.75 135 ILE A CA 1
ATOM 1070 C C . ILE A 1 135 ? -16.517 -11.098 19.491 1.00 91.75 135 ILE A C 1
ATOM 1072 O O . ILE A 1 135 ? -16.238 -9.968 19.894 1.00 91.75 135 ILE A O 1
ATOM 1076 N N . ASP A 1 136 ? -16.168 -11.514 18.272 1.00 91.38 136 ASP A N 1
ATOM 1077 C CA . ASP A 1 136 ? -15.367 -10.702 17.362 1.00 91.38 136 ASP A CA 1
ATOM 1078 C C . ASP A 1 136 ? -16.017 -9.357 17.043 1.00 91.38 136 ASP A C 1
ATOM 1080 O O . ASP A 1 136 ? -17.099 -9.259 16.451 1.00 91.38 136 ASP A O 1
ATOM 1084 N N . THR A 1 137 ? -15.279 -8.290 17.338 1.00 94.31 137 THR A N 1
ATOM 1085 C CA . THR A 1 137 ? -15.620 -6.954 16.855 1.00 94.31 137 THR A CA 1
ATOM 1086 C C . THR A 1 137 ? -15.373 -6.849 15.349 1.00 94.31 137 THR A C 1
ATOM 1088 O O . THR A 1 137 ? -14.582 -7.593 14.766 1.00 94.31 137 THR A O 1
ATOM 1091 N N . ARG A 1 138 ? -15.991 -5.857 14.694 1.00 93.31 138 ARG A N 1
ATOM 1092 C CA . ARG A 1 138 ? -15.715 -5.556 13.275 1.00 93.31 138 ARG A CA 1
ATOM 1093 C C . ARG A 1 138 ? -14.226 -5.304 13.008 1.00 93.31 138 ARG A C 1
ATOM 1095 O O . ARG A 1 138 ? -13.712 -5.762 11.996 1.00 93.31 138 ARG A O 1
ATOM 1102 N N . GLY A 1 139 ? -13.544 -4.609 13.921 1.00 93.94 139 GLY A N 1
ATOM 1103 C CA . GLY A 1 139 ? -12.110 -4.338 13.803 1.00 93.94 139 GLY A CA 1
ATOM 1104 C C . GLY A 1 139 ? -11.272 -5.613 13.869 1.00 93.94 139 GLY A C 1
ATOM 1105 O O . GLY A 1 139 ? -10.386 -5.804 13.045 1.00 93.9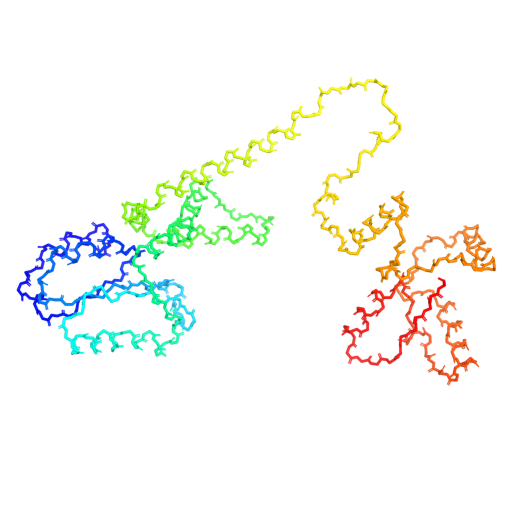4 139 GLY A O 1
ATOM 1106 N N . PHE A 1 140 ? -11.603 -6.524 14.785 1.00 93.62 140 PHE A N 1
ATOM 1107 C CA . PHE A 1 140 ? -10.887 -7.792 14.907 1.00 93.62 140 PHE A CA 1
ATOM 1108 C C . PHE A 1 140 ? -11.073 -8.692 13.678 1.00 93.62 140 PHE A C 1
ATOM 1110 O O . PHE A 1 140 ? -10.100 -9.250 13.183 1.00 93.62 140 PHE A O 1
ATOM 1117 N N . LYS A 1 141 ? -12.278 -8.736 13.092 1.00 92.88 141 LYS A N 1
ATOM 1118 C CA . LYS A 1 141 ? -12.510 -9.450 11.821 1.00 92.88 141 LYS A CA 1
ATOM 1119 C C . LYS A 1 141 ? -11.620 -8.937 10.685 1.00 92.88 141 LYS A C 1
ATOM 1121 O O . LYS A 1 141 ? -11.171 -9.727 9.862 1.00 92.88 141 LYS A O 1
ATOM 1126 N N . ASN A 1 142 ? -11.333 -7.634 10.644 1.00 93.19 142 ASN A N 1
ATOM 1127 C CA . ASN A 1 142 ? -10.406 -7.074 9.659 1.00 93.19 142 ASN A CA 1
ATOM 1128 C C . ASN A 1 142 ? -8.954 -7.505 9.916 1.00 93.19 142 ASN A C 1
ATOM 1130 O O . ASN A 1 142 ? -8.228 -7.733 8.956 1.00 93.19 142 ASN A O 1
ATOM 1134 N N . LEU A 1 143 ? -8.537 -7.656 11.179 1.00 93.50 143 LEU A N 1
ATOM 1135 C CA . LEU A 1 143 ? -7.213 -8.196 11.512 1.00 93.50 143 LEU A CA 1
ATOM 1136 C C . LEU A 1 143 ? -7.079 -9.662 11.095 1.00 93.50 143 LEU A C 1
ATOM 1138 O O . LEU A 1 143 ? -6.050 -10.043 10.550 1.00 93.50 143 LEU A O 1
ATOM 1142 N N . VAL A 1 144 ? -8.120 -10.472 11.296 1.00 93.25 144 VAL A N 1
ATOM 1143 C CA . VAL A 1 144 ? -8.119 -11.868 10.833 1.00 93.25 144 VAL A CA 1
ATOM 1144 C C . VAL A 1 144 ? -8.048 -11.936 9.304 1.00 93.25 144 VAL A C 1
ATOM 1146 O O . VAL A 1 144 ? -7.219 -12.666 8.774 1.00 93.25 144 VAL A O 1
ATOM 1149 N N . ARG A 1 145 ? -8.822 -11.110 8.584 1.00 92.50 145 ARG A N 1
ATOM 1150 C CA . ARG A 1 145 ? -8.713 -11.001 7.114 1.00 92.50 145 ARG A CA 1
ATOM 1151 C C . ARG A 1 145 ? -7.322 -10.564 6.659 1.00 92.50 145 ARG A C 1
ATOM 1153 O O . ARG A 1 145 ? -6.791 -11.122 5.711 1.00 92.50 145 ARG A O 1
ATOM 1160 N N . LEU A 1 146 ? -6.708 -9.609 7.358 1.00 92.56 146 LEU A N 1
ATOM 1161 C CA . LEU A 1 146 ? -5.334 -9.188 7.087 1.00 92.56 146 LEU A CA 1
ATOM 1162 C C . LEU A 1 146 ? -4.351 -10.364 7.213 1.00 92.56 146 LEU A C 1
ATOM 1164 O O . LEU A 1 146 ? -3.472 -10.516 6.366 1.00 92.56 146 LEU A O 1
ATOM 1168 N N . VAL A 1 147 ? -4.491 -11.195 8.252 1.00 93.44 147 VAL A N 1
ATOM 1169 C CA . VAL 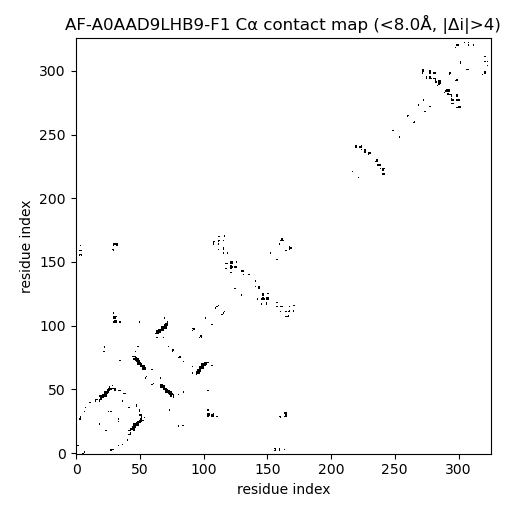A 1 147 ? -3.691 -12.420 8.408 1.00 93.44 147 VAL A CA 1
ATOM 1170 C C . VAL A 1 147 ? -3.910 -13.352 7.218 1.00 93.44 147 VAL A C 1
ATOM 1172 O O . VAL A 1 147 ? -2.939 -13.789 6.610 1.00 93.44 147 VAL A O 1
ATOM 1175 N N . GLU A 1 148 ? -5.164 -13.621 6.852 1.00 90.94 148 GLU A N 1
ATOM 1176 C CA . GLU A 1 148 ? -5.502 -14.485 5.715 1.00 90.94 148 GLU A CA 1
ATOM 1177 C C . GLU A 1 148 ? -4.876 -13.979 4.408 1.00 90.94 148 GLU A C 1
ATOM 1179 O O . GLU A 1 148 ? -4.205 -14.743 3.717 1.00 90.94 148 GLU A O 1
ATOM 1184 N N . ASP A 1 149 ? -5.030 -12.694 4.090 1.00 89.12 149 ASP A N 1
ATOM 1185 C CA . ASP A 1 149 ? -4.537 -12.119 2.838 1.00 89.12 149 ASP A CA 1
ATOM 1186 C C . ASP A 1 149 ? -3.005 -12.059 2.786 1.00 89.12 149 ASP A C 1
ATOM 1188 O O . ASP A 1 149 ? -2.406 -12.434 1.781 1.00 89.12 149 ASP A O 1
ATOM 1192 N N . THR A 1 150 ? -2.343 -11.674 3.879 1.00 90.19 150 THR A N 1
ATOM 1193 C CA . THR A 1 150 ? -0.869 -11.579 3.913 1.00 90.19 150 THR A CA 1
ATOM 1194 C C . THR A 1 150 ? -0.167 -12.935 3.969 1.00 90.19 150 THR A C 1
ATOM 1196 O O . THR A 1 150 ? 0.991 -13.034 3.552 1.00 90.19 150 THR A O 1
ATOM 1199 N N . CYS A 1 151 ? -0.836 -13.973 4.481 1.00 88.75 151 CYS A N 1
ATOM 1200 C CA . CYS A 1 151 ? -0.295 -15.329 4.567 1.00 88.75 151 CYS A CA 1
ATOM 1201 C C . CYS A 1 151 ? -0.571 -16.180 3.320 1.00 88.75 151 CYS A C 1
ATOM 1203 O O . CYS A 1 151 ? 0.089 -17.206 3.157 1.00 88.75 151 CYS A O 1
ATOM 1205 N N . LYS A 1 152 ? -1.489 -15.767 2.431 1.00 88.44 152 LYS A N 1
ATOM 1206 C CA . LYS A 1 152 ? -1.612 -16.348 1.079 1.00 88.44 152 LYS A CA 1
ATOM 1207 C C . LYS A 1 152 ? -0.347 -16.120 0.250 1.00 88.44 152 LYS A C 1
ATOM 1209 O O . LYS A 1 152 ? 0.033 -16.984 -0.538 1.00 88.44 152 LYS A O 1
ATOM 1214 N N . ASP A 1 153 ? 0.310 -14.977 0.438 1.00 86.44 153 ASP A N 1
ATOM 1215 C CA . ASP A 1 153 ? 1.562 -14.670 -0.240 1.00 86.44 153 ASP A CA 1
ATOM 1216 C C . ASP A 1 153 ? 2.741 -15.485 0.307 1.00 86.44 153 ASP A C 1
ATOM 1218 O O . ASP A 1 153 ? 2.901 -15.699 1.517 1.00 86.44 153 ASP A O 1
ATOM 1222 N N . SER A 1 154 ? 3.630 -15.890 -0.605 1.00 88.81 154 SER A N 1
ATOM 1223 C CA . SER A 1 154 ? 4.836 -16.651 -0.267 1.00 88.81 154 SER A CA 1
ATOM 1224 C C . SER A 1 154 ? 5.722 -15.917 0.747 1.00 88.81 154 SER A C 1
ATOM 1226 O O . SER A 1 154 ? 5.816 -14.685 0.758 1.00 88.81 154 SER A O 1
ATOM 1228 N N . PHE A 1 155 ? 6.415 -16.680 1.595 1.00 89.69 155 PHE A N 1
ATOM 1229 C CA . PHE A 1 155 ? 7.399 -16.096 2.504 1.00 89.69 155 PHE A CA 1
ATOM 1230 C C . PHE A 1 155 ? 8.558 -15.439 1.736 1.00 89.69 155 PHE A C 1
ATOM 1232 O O . PHE A 1 155 ? 9.035 -14.389 2.153 1.00 89.69 155 PHE A O 1
ATOM 1239 N N . ASP A 1 156 ? 8.927 -15.984 0.574 1.00 90.19 156 ASP A N 1
ATOM 1240 C CA . ASP A 1 156 ? 9.927 -15.423 -0.343 1.00 90.19 156 ASP A CA 1
ATOM 1241 C C . ASP A 1 156 ? 9.596 -13.987 -0.772 1.00 90.19 156 ASP A C 1
ATOM 1243 O O . ASP A 1 156 ? 10.488 -13.138 -0.824 1.00 90.19 156 ASP A O 1
ATOM 1247 N N . LEU A 1 157 ? 8.318 -13.687 -1.049 1.00 89.31 157 LEU A N 1
ATOM 1248 C CA . LEU A 1 157 ? 7.881 -12.322 -1.354 1.00 89.31 157 LEU A CA 1
ATOM 1249 C C . LEU A 1 157 ? 8.165 -11.396 -0.172 1.00 89.31 157 LEU A C 1
ATOM 1251 O O . LEU A 1 157 ? 8.796 -10.355 -0.340 1.00 89.31 157 LEU A O 1
ATOM 1255 N N . PHE A 1 158 ? 7.741 -11.793 1.029 1.00 93.81 158 PHE A N 1
ATOM 1256 C CA . PHE A 1 158 ? 7.943 -10.999 2.240 1.00 93.81 158 PHE A CA 1
ATOM 1257 C C . PHE A 1 158 ? 9.427 -10.806 2.567 1.00 93.81 158 PHE A C 1
ATOM 1259 O O . PHE A 1 158 ? 9.856 -9.696 2.882 1.00 93.81 158 PHE A O 1
ATOM 1266 N N . GLN A 1 159 ? 10.230 -11.859 2.423 1.00 93.94 159 GLN A N 1
ATOM 1267 C CA . GLN A 1 159 ? 11.678 -11.779 2.566 1.00 93.94 159 GLN A CA 1
ATOM 1268 C C . GLN A 1 159 ? 12.288 -10.833 1.525 1.00 93.94 159 GLN A C 1
ATOM 1270 O O . GLN A 1 159 ? 13.215 -10.094 1.848 1.00 93.94 159 GLN A O 1
ATOM 1275 N N . GLY A 1 160 ? 11.756 -10.812 0.300 1.00 93.75 160 GLY A N 1
ATOM 1276 C CA . GLY A 1 160 ? 12.147 -9.863 -0.736 1.00 93.75 160 GLY A CA 1
ATOM 1277 C C . GLY A 1 160 ? 11.846 -8.410 -0.357 1.00 93.75 160 GLY A C 1
ATOM 1278 O O . GLY A 1 160 ? 12.732 -7.566 -0.468 1.00 93.75 160 GLY A O 1
ATOM 1279 N N . LEU A 1 161 ? 10.641 -8.131 0.159 1.00 94.38 161 LEU A N 1
ATOM 1280 C CA . LEU A 1 161 ? 10.260 -6.801 0.658 1.00 94.38 161 LEU A CA 1
ATOM 1281 C C . LEU A 1 161 ? 11.182 -6.325 1.788 1.00 94.38 161 LEU A C 1
ATOM 1283 O O . LEU A 1 161 ? 11.513 -5.147 1.864 1.00 94.38 161 LEU A O 1
ATOM 1287 N N . TYR A 1 162 ? 11.609 -7.234 2.664 1.00 96.12 162 TYR A N 1
ATOM 1288 C CA . TYR A 1 162 ? 12.555 -6.915 3.730 1.00 96.12 162 TYR A CA 1
ATOM 1289 C C . TYR A 1 162 ? 13.967 -6.659 3.190 1.00 96.12 162 TYR A C 1
ATOM 1291 O O . TYR A 1 162 ? 14.549 -5.609 3.433 1.00 96.12 162 TYR A O 1
ATOM 1299 N N . LYS A 1 163 ? 14.516 -7.624 2.446 1.00 95.62 163 LYS A N 1
ATOM 1300 C CA . LYS A 1 163 ? 15.930 -7.650 2.058 1.00 95.62 163 LYS A CA 1
ATOM 1301 C C . LYS A 1 163 ? 16.296 -6.563 1.049 1.00 95.62 163 LYS A C 1
ATOM 1303 O O . LYS A 1 163 ? 17.423 -6.079 1.066 1.00 95.62 163 LYS A O 1
ATOM 1308 N N . PHE A 1 164 ? 15.378 -6.227 0.148 1.00 95.50 164 PHE A N 1
ATOM 1309 C CA . PHE A 1 164 ? 15.672 -5.396 -1.021 1.00 95.50 164 PHE A CA 1
ATOM 1310 C C . PHE A 1 164 ? 15.011 -4.020 -0.990 1.00 95.50 164 PHE A C 1
ATOM 1312 O O . PHE A 1 164 ? 15.113 -3.280 -1.964 1.00 95.50 164 PHE A O 1
ATOM 1319 N N . ASN A 1 165 ? 14.365 -3.667 0.121 1.00 96.12 165 ASN A N 1
ATOM 1320 C CA . ASN A 1 165 ? 13.951 -2.300 0.392 1.00 96.12 165 ASN A CA 1
ATOM 1321 C C . ASN A 1 165 ? 14.788 -1.758 1.565 1.00 96.12 165 ASN A C 1
ATOM 1323 O O . ASN A 1 165 ? 14.637 -2.243 2.690 1.00 96.12 165 ASN A O 1
ATOM 1327 N N . PRO A 1 166 ? 15.654 -0.753 1.339 1.00 92.81 166 PRO A N 1
ATOM 1328 C CA . PRO A 1 166 ? 16.570 -0.251 2.366 1.00 92.81 166 PRO A CA 1
ATOM 1329 C C . PRO A 1 166 ? 15.850 0.360 3.578 1.00 92.81 166 PRO A C 1
ATOM 1331 O O . PRO A 1 166 ? 16.431 0.462 4.657 1.00 92.81 166 PRO A O 1
ATOM 1334 N N . ASN A 1 167 ? 14.578 0.734 3.430 1.00 95.62 167 ASN A N 1
ATOM 1335 C CA . ASN A 1 167 ? 13.787 1.358 4.488 1.00 95.62 167 ASN A CA 1
ATOM 1336 C C . ASN A 1 167 ? 13.124 0.336 5.431 1.00 95.62 167 ASN A C 1
ATOM 1338 O O . ASN A 1 167 ? 12.641 0.715 6.500 1.00 95.62 167 ASN A O 1
ATOM 1342 N N . SER A 1 168 ? 13.089 -0.952 5.070 1.00 96.00 168 SER A N 1
ATOM 1343 C CA . SER A 1 168 ? 12.357 -1.985 5.818 1.00 96.00 168 SER A CA 1
ATOM 1344 C C . SER A 1 168 ? 12.884 -2.189 7.241 1.00 96.00 168 SER A C 1
ATOM 1346 O O . SER A 1 168 ? 12.090 -2.286 8.177 1.00 96.00 168 SER A O 1
ATOM 1348 N N . GLU A 1 169 ? 14.205 -2.184 7.445 1.00 95.38 169 GLU A N 1
ATOM 1349 C CA . GLU A 1 169 ? 14.804 -2.333 8.784 1.00 95.38 169 GLU A CA 1
ATOM 1350 C C . GLU A 1 169 ? 14.386 -1.186 9.717 1.00 95.38 169 GLU A C 1
ATOM 1352 O O . GLU A 1 169 ? 13.962 -1.411 10.852 1.00 95.38 169 GLU A O 1
ATOM 1357 N N . GLN A 1 170 ? 14.405 0.052 9.210 1.00 94.81 170 GLN A N 1
ATOM 1358 C CA . GLN A 1 170 ? 13.965 1.218 9.975 1.00 94.81 170 GLN A CA 1
ATOM 1359 C C . GLN A 1 170 ? 12.485 1.102 10.376 1.00 94.81 170 GLN A C 1
ATOM 1361 O O . GLN A 1 170 ? 12.110 1.518 11.473 1.00 94.81 170 GLN A O 1
ATOM 1366 N N . GLN A 1 171 ? 11.637 0.525 9.520 1.00 95.50 171 GLN A N 1
ATOM 1367 C CA . GLN A 1 171 ? 10.222 0.308 9.839 1.00 95.50 171 GLN A CA 1
ATOM 1368 C C . GLN A 1 171 ? 10.024 -0.745 10.934 1.00 95.50 171 GLN A C 1
ATOM 1370 O O . GLN A 1 171 ? 9.193 -0.540 11.818 1.00 95.50 171 GLN A O 1
ATOM 1375 N N . ILE A 1 172 ? 10.811 -1.830 10.943 1.00 95.75 172 ILE A N 1
ATOM 1376 C CA . ILE A 1 172 ? 10.790 -2.808 12.047 1.00 95.75 172 ILE A CA 1
ATOM 1377 C C . ILE A 1 172 ? 11.165 -2.124 13.363 1.00 95.75 172 ILE A C 1
ATOM 1379 O O . ILE A 1 172 ? 10.499 -2.333 14.381 1.00 95.75 172 ILE A O 1
ATOM 1383 N N . GLN A 1 173 ? 12.213 -1.300 13.351 1.00 96.12 173 GLN A N 1
ATOM 1384 C CA . GLN A 1 173 ? 12.667 -0.601 14.548 1.00 96.12 173 GLN A CA 1
ATOM 1385 C C . GLN A 1 173 ? 11.597 0.365 15.079 1.00 96.12 173 GLN A C 1
ATOM 1387 O O . GLN A 1 173 ? 11.219 0.268 16.247 1.00 96.12 173 GLN A O 1
ATOM 1392 N N . LYS A 1 174 ? 11.010 1.196 14.206 1.00 95.12 174 LYS A N 1
ATOM 1393 C CA . LYS A 1 174 ? 9.882 2.081 14.553 1.00 95.12 174 LYS A CA 1
ATOM 1394 C C . LYS A 1 174 ? 8.694 1.307 15.128 1.00 95.12 174 LYS A C 1
ATOM 1396 O O . LYS A 1 174 ? 8.062 1.758 16.083 1.00 95.12 174 LYS A O 1
ATOM 1401 N N . PHE A 1 175 ? 8.391 0.130 14.578 1.00 94.44 175 PHE A N 1
ATOM 1402 C CA . PHE A 1 175 ? 7.315 -0.726 15.078 1.00 94.44 175 PHE A CA 1
ATOM 1403 C C . PHE A 1 175 ? 7.601 -1.236 16.498 1.00 94.44 175 PHE A C 1
ATOM 1405 O O . PHE A 1 175 ? 6.734 -1.160 17.368 1.00 94.44 175 PHE A O 1
ATOM 1412 N N . ARG A 1 176 ? 8.828 -1.702 16.770 1.00 95.44 176 ARG A N 1
ATOM 1413 C CA . ARG A 1 176 ? 9.253 -2.145 18.113 1.00 95.44 176 ARG A CA 1
ATOM 1414 C C . ARG A 1 176 ? 9.227 -1.014 19.136 1.00 95.44 176 ARG A C 1
ATOM 1416 O O . ARG A 1 176 ? 8.758 -1.214 20.257 1.00 95.44 176 ARG A O 1
ATOM 1423 N N . GLU A 1 177 ? 9.704 0.164 18.754 1.00 96.62 177 GLU A N 1
ATOM 1424 C CA . GLU A 1 177 ? 9.663 1.364 19.594 1.00 96.62 177 GLU A CA 1
ATOM 1425 C C . GLU A 1 177 ? 8.221 1.748 19.919 1.00 96.62 177 GLU A C 1
ATOM 1427 O O . GLU A 1 177 ? 7.889 1.930 21.086 1.00 96.62 177 GLU A O 1
ATOM 1432 N N . SER A 1 178 ? 7.338 1.742 18.917 1.00 95.56 178 SER A N 1
ATOM 1433 C CA . SER A 1 178 ? 5.910 2.028 19.100 1.00 95.56 178 SER A CA 1
ATOM 1434 C C . SER A 1 178 ? 5.241 1.025 20.047 1.00 95.56 178 SER A C 1
ATOM 1436 O O . SER A 1 178 ? 4.472 1.413 20.927 1.00 95.56 178 SER A O 1
ATOM 1438 N N . LEU A 1 179 ? 5.557 -0.271 19.923 1.00 94.06 179 LEU A N 1
ATOM 1439 C CA . LEU A 1 179 ? 5.080 -1.294 20.859 1.00 94.06 179 LEU A CA 1
ATOM 1440 C C . LEU A 1 179 ? 5.597 -1.052 22.280 1.00 94.06 179 LEU A C 1
ATOM 1442 O O . LEU A 1 179 ? 4.831 -1.166 23.238 1.00 94.06 179 LEU A O 1
ATOM 1446 N N . THR A 1 180 ? 6.872 -0.696 22.427 1.00 95.50 180 THR A N 1
ATOM 1447 C CA . THR A 1 180 ? 7.489 -0.386 23.726 1.00 95.50 180 THR A CA 1
ATOM 1448 C C . THR A 1 180 ? 6.854 0.853 24.352 1.00 95.50 180 THR A C 1
ATOM 1450 O O . THR A 1 180 ? 6.539 0.863 25.539 1.00 95.50 180 THR A O 1
ATOM 1453 N N . GLU A 1 181 ? 6.592 1.888 23.561 1.00 95.12 181 GLU A N 1
ATOM 1454 C CA . GLU A 1 181 ? 5.952 3.116 24.021 1.00 95.12 181 GLU A CA 1
ATOM 1455 C C . GLU A 1 181 ? 4.520 2.851 24.505 1.00 95.12 181 GLU A C 1
ATOM 1457 O O . GLU A 1 181 ? 4.139 3.268 25.601 1.00 95.12 181 GLU A O 1
ATOM 1462 N N . VAL A 1 182 ? 3.727 2.111 23.721 1.00 94.56 182 VAL A N 1
ATOM 1463 C CA . VAL A 1 182 ? 2.348 1.751 24.084 1.00 94.56 182 VAL A CA 1
ATOM 1464 C C . VAL A 1 182 ? 2.324 0.871 25.333 1.00 94.56 182 VAL A C 1
ATOM 1466 O O . VAL A 1 182 ? 1.545 1.133 26.249 1.00 94.56 182 VAL A O 1
ATOM 1469 N N . THR A 1 183 ? 3.191 -0.138 25.417 1.00 92.88 183 THR A N 1
ATOM 1470 C CA . THR A 1 183 ? 3.270 -1.023 26.593 1.00 92.88 183 THR A CA 1
ATOM 1471 C C . THR A 1 183 ? 3.749 -0.278 27.840 1.00 92.88 183 THR A C 1
ATOM 1473 O O . THR A 1 183 ? 3.188 -0.473 28.918 1.00 92.88 183 THR A O 1
ATOM 1476 N N . THR A 1 184 ? 4.689 0.658 27.698 1.00 93.81 184 THR A N 1
ATOM 1477 C CA . THR A 1 184 ? 5.130 1.539 28.790 1.00 93.81 184 THR A CA 1
ATOM 1478 C C . THR A 1 184 ? 3.988 2.425 29.287 1.00 93.81 184 THR A C 1
A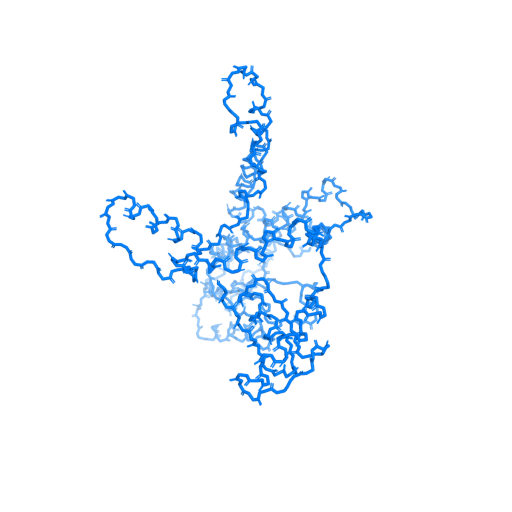TOM 1480 O O . THR A 1 184 ? 3.787 2.540 30.494 1.00 93.81 184 THR A O 1
ATOM 1483 N N . LYS A 1 185 ? 3.188 3.009 28.382 1.00 92.00 185 LYS A N 1
ATOM 1484 C CA . LYS A 1 185 ? 1.994 3.799 28.737 1.00 92.00 185 LYS A CA 1
ATOM 1485 C C . LYS A 1 185 ? 0.937 2.972 29.476 1.00 92.00 185 LYS A C 1
ATOM 1487 O O . LYS A 1 185 ? 0.271 3.497 30.363 1.00 92.00 185 LYS A O 1
ATOM 1492 N N . LEU A 1 186 ? 0.788 1.690 29.137 1.00 87.25 186 LEU A N 1
ATOM 1493 C CA . LEU A 1 186 ? -0.105 0.775 29.855 1.00 87.25 186 LEU A CA 1
ATOM 1494 C C . LEU A 1 186 ? 0.427 0.443 31.259 1.00 87.25 186 LEU A C 1
ATOM 1496 O O . LEU A 1 186 ? -0.353 0.396 32.209 1.00 87.25 186 LEU A O 1
ATOM 1500 N N . GLY A 1 187 ? 1.744 0.261 31.404 1.00 79.94 187 GLY A N 1
ATOM 1501 C CA . GLY A 1 187 ? 2.387 -0.020 32.691 1.00 79.94 187 GLY A CA 1
ATOM 1502 C C . GLY A 1 187 ? 2.430 1.184 33.640 1.00 79.94 187 GLY A C 1
ATOM 1503 O O . GLY A 1 187 ? 2.183 1.042 34.836 1.00 79.94 187 GLY A O 1
ATOM 1504 N N . SER A 1 188 ? 2.679 2.392 33.126 1.00 71.50 188 SER A N 1
ATOM 1505 C CA . SER A 1 188 ? 2.768 3.610 33.945 1.00 71.50 188 SER A CA 1
ATOM 1506 C C . SER A 1 188 ? 1.421 4.055 34.524 1.00 71.50 188 SER A C 1
ATOM 1508 O O . SER A 1 188 ? 1.392 4.669 35.590 1.00 71.50 188 SER A O 1
ATOM 1510 N N . GLN A 1 189 ? 0.298 3.675 33.903 1.00 55.97 189 GLN A N 1
ATOM 1511 C CA . GLN A 1 189 ? -1.040 3.894 34.467 1.00 55.97 189 GLN A CA 1
ATOM 1512 C C . GLN A 1 189 ? -1.353 3.015 35.690 1.00 55.97 189 GLN A C 1
ATOM 1514 O O . GLN A 1 189 ? -2.256 3.357 36.448 1.00 55.97 189 GLN A O 1
ATOM 1519 N N . GLN A 1 190 ? -0.613 1.925 35.925 1.00 53.03 190 GLN A N 1
ATOM 1520 C CA . GLN A 1 190 ? -0.779 1.087 37.122 1.00 53.03 190 GLN A CA 1
ATOM 1521 C C . GLN A 1 190 ? 0.090 1.546 38.309 1.00 53.03 190 GLN A C 1
ATOM 1523 O O . GLN A 1 190 ? -0.210 1.206 39.453 1.00 53.03 190 GLN A O 1
ATOM 1528 N N . ALA A 1 191 ? 1.142 2.340 38.073 1.00 48.53 191 ALA A N 1
ATOM 1529 C CA . ALA A 1 191 ? 2.084 2.766 39.114 1.00 48.53 191 ALA A CA 1
ATOM 1530 C C . ALA A 1 191 ? 1.620 3.993 39.929 1.00 48.53 191 ALA A C 1
ATOM 1532 O O . ALA A 1 191 ? 2.135 4.231 41.019 1.00 48.53 191 ALA A O 1
ATOM 1533 N N . SER A 1 192 ? 0.630 4.758 39.456 1.00 45.31 192 SER A N 1
ATOM 1534 C CA . SER A 1 192 ? 0.143 5.969 40.141 1.00 45.31 192 SER A CA 1
ATOM 1535 C C . SER A 1 192 ? -0.944 5.720 41.199 1.00 45.31 192 SER A C 1
ATOM 1537 O O . SER A 1 192 ? -1.427 6.672 41.805 1.00 45.31 192 SER A O 1
ATOM 1539 N N . THR A 1 193 ? -1.332 4.466 41.475 1.00 44.00 193 THR A N 1
ATOM 1540 C CA . THR A 1 193 ? -2.467 4.144 42.372 1.00 44.00 193 THR A CA 1
ATOM 1541 C C . THR A 1 193 ? -2.079 3.616 43.762 1.00 44.00 193 THR A C 1
ATOM 1543 O O . THR A 1 193 ? -2.897 2.986 44.432 1.00 44.00 193 THR A O 1
ATOM 1546 N N . ARG A 1 194 ? -0.854 3.861 44.251 1.00 43.34 194 ARG A N 1
ATOM 1547 C CA . ARG A 1 194 ? -0.468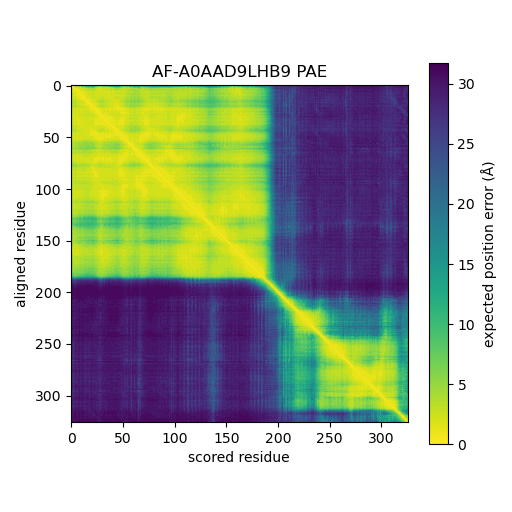 3.524 45.639 1.00 43.34 194 ARG A CA 1
ATOM 1548 C C . ARG A 1 194 ? 0.344 4.626 46.323 1.00 43.34 194 ARG A C 1
ATOM 1550 O O . ARG A 1 194 ? 1.521 4.464 46.612 1.00 43.34 194 ARG A O 1
ATOM 1557 N N . SER A 1 195 ? -0.329 5.707 46.699 1.00 37.62 195 SER A N 1
ATOM 1558 C CA . SER A 1 195 ? -0.054 6.346 47.989 1.00 37.62 195 SER A CA 1
ATOM 1559 C C . SER A 1 195 ? -1.366 6.882 48.551 1.00 37.62 195 SER A C 1
ATOM 1561 O O . SER A 1 195 ? -1.873 7.903 48.095 1.00 37.62 195 SER A O 1
ATOM 1563 N N . ILE A 1 196 ? -1.942 6.168 49.515 1.00 39.34 196 ILE A N 1
ATOM 1564 C CA . ILE A 1 196 ? -3.058 6.679 50.308 1.00 39.34 196 ILE A CA 1
ATOM 1565 C C . ILE A 1 196 ? -2.454 7.730 51.241 1.00 39.34 196 ILE A C 1
ATOM 1567 O O . ILE A 1 196 ? -1.812 7.383 52.230 1.00 39.34 196 ILE A O 1
ATOM 1571 N N . ARG A 1 197 ? -2.600 9.011 50.895 1.00 37.72 197 ARG A N 1
ATOM 1572 C CA . ARG A 1 197 ? -2.445 10.106 51.854 1.00 37.72 197 ARG A CA 1
ATOM 1573 C C . ARG A 1 197 ? -3.833 10.413 52.399 1.00 37.72 197 ARG A C 1
ATOM 1575 O O . ARG A 1 197 ? -4.727 10.787 51.646 1.00 37.72 197 ARG A O 1
ATOM 1582 N N . ALA A 1 198 ? -4.007 10.166 53.692 1.00 37.75 198 ALA A N 1
ATOM 1583 C CA . ALA A 1 198 ? -5.113 10.724 54.449 1.00 37.75 198 ALA A CA 1
ATOM 1584 C C . ALA A 1 198 ? -5.001 12.260 54.400 1.00 37.75 198 ALA A C 1
ATOM 1586 O O . ALA A 1 198 ? -3.889 12.781 54.406 1.00 37.75 198 ALA A O 1
ATOM 1587 N N . ASP A 1 199 ? -6.145 12.939 54.336 1.00 46.44 199 ASP A N 1
ATOM 1588 C CA . ASP A 1 199 ? -6.316 14.398 54.478 1.00 46.44 199 ASP A CA 1
ATOM 1589 C C . ASP A 1 199 ? -6.335 15.259 53.198 1.00 46.44 199 ASP A C 1
ATOM 1591 O O . ASP A 1 199 ? -5.866 16.396 53.204 1.00 46.44 199 ASP A O 1
ATOM 1595 N N . ALA A 1 200 ? -6.965 14.784 52.115 1.00 38.06 200 ALA A N 1
ATOM 1596 C CA . ALA A 1 200 ? -7.286 15.635 50.962 1.00 38.06 200 ALA A CA 1
ATOM 1597 C C . ALA A 1 200 ? -8.769 16.091 50.919 1.00 38.06 200 ALA A C 1
ATOM 1599 O O . ALA A 1 200 ? -9.672 15.312 51.247 1.00 38.06 200 ALA A O 1
ATOM 1600 N N . PRO A 1 201 ? -9.048 17.351 50.518 1.00 41.28 201 PRO A N 1
ATOM 1601 C CA . PRO A 1 201 ? -10.389 17.943 50.501 1.00 41.28 201 PRO A CA 1
ATOM 1602 C C . PRO A 1 201 ? -11.333 17.295 49.467 1.00 41.28 201 PRO A C 1
ATOM 1604 O O . PRO A 1 201 ? -10.907 16.702 48.478 1.00 41.28 201 PRO A O 1
ATOM 1607 N N . LEU A 1 202 ? -12.647 17.436 49.699 1.00 40.97 202 LEU A N 1
ATOM 1608 C CA . LEU A 1 202 ? -13.771 16.737 49.036 1.00 40.97 202 LEU A CA 1
ATOM 1609 C C . LEU A 1 202 ? -13.753 16.666 47.490 1.00 40.97 202 LEU A C 1
ATOM 1611 O O . LEU A 1 202 ? -14.411 15.786 46.937 1.00 40.97 202 LEU A O 1
ATOM 1615 N N . THR A 1 203 ? -13.003 17.520 46.788 1.00 43.94 203 THR A N 1
ATOM 1616 C CA . THR A 1 203 ? -12.807 17.460 45.325 1.00 43.94 203 THR A CA 1
ATOM 1617 C C . THR A 1 203 ? -12.031 16.227 44.850 1.00 43.94 203 THR A C 1
ATOM 1619 O O . THR A 1 203 ? -12.203 15.816 43.707 1.00 43.94 203 THR A O 1
ATOM 1622 N N . GLU A 1 204 ? -11.230 15.588 45.709 1.00 47.22 204 GLU A N 1
ATOM 1623 C CA . GLU A 1 204 ? -10.515 14.341 45.380 1.00 47.22 204 GLU A CA 1
ATOM 1624 C C . GLU A 1 204 ? -11.324 13.068 45.663 1.00 47.22 204 GLU A C 1
ATOM 1626 O O . GLU A 1 204 ? -10.959 11.985 45.208 1.00 47.22 204 GLU A O 1
ATOM 1631 N N . LYS A 1 205 ? -12.454 13.166 46.377 1.00 42.12 205 LYS A N 1
ATOM 1632 C CA . LYS A 1 205 ? -13.239 11.986 46.780 1.00 42.12 205 LYS A CA 1
ATOM 1633 C C . LYS A 1 205 ? -13.962 11.312 45.601 1.00 42.12 205 LYS A C 1
ATOM 1635 O O . LYS A 1 205 ? -14.330 10.145 45.703 1.00 42.12 205 LYS A O 1
ATOM 1640 N N . TYR A 1 206 ? -14.129 12.026 44.485 1.00 46.28 206 TYR A N 1
ATOM 1641 C CA . TYR A 1 206 ? -14.733 11.528 43.246 1.00 46.28 206 TYR A CA 1
ATOM 1642 C C . TYR A 1 206 ? -14.003 12.104 42.018 1.00 46.28 206 TYR A C 1
ATOM 1644 O O . TYR A 1 206 ? -14.486 13.070 41.421 1.00 46.28 206 TYR A O 1
ATOM 1652 N N . PRO A 1 207 ? -12.836 11.562 41.621 1.00 54.44 207 PRO A N 1
ATOM 1653 C CA . PRO A 1 207 ? -12.161 12.024 40.413 1.00 54.44 207 PRO A CA 1
ATOM 1654 C C . PRO A 1 207 ? -13.062 11.817 39.185 1.00 54.44 207 PRO A C 1
ATOM 1656 O O . PRO A 1 207 ? -13.723 10.784 39.044 1.00 54.44 207 PRO A O 1
ATOM 1659 N N . GLN A 1 208 ? -13.102 12.813 38.294 1.00 53.81 208 GLN A N 1
ATOM 1660 C CA . GLN A 1 208 ? -13.858 12.742 37.040 1.00 53.81 208 GLN A CA 1
ATOM 1661 C C . GLN A 1 208 ? -13.440 11.501 36.239 1.00 53.81 208 GLN A C 1
ATOM 1663 O O . GLN A 1 208 ? -12.253 11.188 36.142 1.00 53.81 208 GLN A O 1
ATOM 1668 N N . ASN A 1 209 ? -14.416 10.796 35.655 1.00 56.44 209 ASN A N 1
ATOM 1669 C CA . ASN A 1 209 ? -14.167 9.561 34.911 1.00 56.44 209 ASN A CA 1
ATOM 1670 C C . ASN A 1 209 ? -13.074 9.787 33.837 1.00 56.44 209 ASN A C 1
ATOM 1672 O O . ASN A 1 209 ? -13.278 10.631 32.961 1.00 56.44 209 ASN A O 1
ATOM 1676 N N . PRO A 1 210 ? -11.960 9.025 33.838 1.00 60.62 210 PRO A N 1
ATOM 1677 C CA . PRO A 1 210 ? -10.845 9.200 32.899 1.00 60.62 210 PRO A CA 1
ATOM 1678 C C . PRO A 1 210 ? -11.239 9.107 31.416 1.00 60.62 210 PRO A C 1
ATOM 1680 O O . PRO A 1 210 ? -10.507 9.567 30.540 1.00 60.62 210 PRO A O 1
ATOM 1683 N N . LEU A 1 211 ? -12.399 8.515 31.112 1.00 53.72 211 LEU A N 1
ATOM 1684 C CA . LEU A 1 211 ? -12.954 8.448 29.762 1.00 53.72 211 LEU A CA 1
ATOM 1685 C C . LEU A 1 211 ? -13.489 9.798 29.260 1.00 53.72 211 LEU A C 1
ATOM 1687 O O . LEU A 1 211 ? -13.529 10.004 28.050 1.00 53.72 211 LEU A O 1
ATOM 1691 N N . LEU A 1 212 ? -13.844 10.735 30.149 1.00 53.88 212 LEU A N 1
ATOM 1692 C CA . LEU A 1 212 ? -14.293 12.080 29.764 1.00 53.88 212 LEU A CA 1
ATOM 1693 C C . LEU A 1 212 ? -13.185 12.870 29.059 1.00 53.88 212 LEU A C 1
ATOM 1695 O O . LEU A 1 212 ? -13.470 13.568 28.093 1.00 53.88 212 LEU A O 1
ATOM 1699 N N . GLY A 1 213 ? -11.920 12.690 29.456 1.00 57.81 213 GLY A N 1
ATOM 1700 C CA . GLY A 1 213 ? -10.770 13.332 28.802 1.00 57.81 213 GLY A CA 1
ATOM 1701 C C . GLY A 1 213 ? -10.514 12.856 27.366 1.00 57.81 213 GLY A C 1
ATOM 1702 O O . GLY A 1 213 ? -9.768 13.498 26.631 1.00 57.81 213 GLY A O 1
ATOM 1703 N N . LYS A 1 214 ? -11.137 11.745 26.944 1.00 56.31 214 LYS A N 1
ATOM 1704 C CA . LYS A 1 214 ? -11.066 11.225 25.568 1.00 56.31 214 LYS A CA 1
ATOM 1705 C C . LYS A 1 214 ? -12.183 11.756 24.669 1.00 56.31 214 LYS A C 1
ATOM 1707 O O . LYS A 1 214 ? -12.135 11.551 23.458 1.00 56.31 214 LYS A O 1
ATOM 1712 N N . ILE A 1 215 ? -13.194 12.413 25.237 1.00 56.00 215 ILE A N 1
ATOM 1713 C CA . ILE A 1 215 ? -14.267 13.038 24.468 1.00 56.00 215 ILE A CA 1
ATOM 1714 C C . ILE A 1 215 ? -13.773 14.422 24.063 1.00 56.00 215 ILE A C 1
ATOM 1716 O O . ILE A 1 215 ? -13.507 15.267 24.915 1.00 56.00 215 ILE A O 1
ATOM 1720 N N . ALA A 1 216 ? -13.637 14.655 22.756 1.00 50.06 216 ALA A N 1
ATOM 1721 C CA . ALA A 1 216 ? -13.249 15.961 22.244 1.00 50.06 216 ALA A CA 1
ATOM 1722 C C . ALA A 1 216 ? -14.232 17.023 22.761 1.00 50.06 216 ALA A C 1
ATOM 1724 O O . ALA A 1 216 ? -15.426 16.983 22.448 1.00 50.06 216 ALA A O 1
ATOM 1725 N N . ALA A 1 217 ? -13.731 17.962 23.568 1.00 58.28 217 ALA A N 1
ATOM 1726 C CA . ALA A 1 217 ? -14.530 19.080 24.040 1.00 58.28 217 ALA A CA 1
ATOM 1727 C C . ALA A 1 217 ? -15.093 19.826 22.826 1.00 58.28 217 ALA A C 1
ATOM 1729 O O . ALA A 1 217 ? -14.376 20.089 21.854 1.00 58.28 217 ALA A O 1
ATOM 1730 N N . SER A 1 218 ? -16.389 20.151 22.850 1.00 61.16 218 SER A N 1
ATOM 1731 C CA . SER A 1 218 ? -16.973 20.888 21.731 1.00 61.16 218 SER A CA 1
ATOM 1732 C C . SER A 1 218 ? -16.215 22.205 21.551 1.00 61.16 218 SER A C 1
ATOM 1734 O O . SER A 1 218 ? -15.919 22.890 22.533 1.00 61.16 218 SER A O 1
ATOM 1736 N N . LYS A 1 219 ? -15.913 22.580 20.303 1.00 66.88 219 LYS A N 1
ATOM 1737 C CA . LYS A 1 219 ? -15.195 23.830 20.003 1.00 66.88 219 LYS A CA 1
ATOM 1738 C C . LYS A 1 219 ? -15.884 25.049 20.637 1.00 66.88 219 LYS A C 1
ATOM 1740 O O . LYS A 1 219 ? -15.210 25.975 21.063 1.00 66.88 219 LYS A O 1
ATOM 1745 N N . THR A 1 220 ? -17.208 25.003 20.803 1.00 63.81 220 THR A N 1
ATOM 1746 C CA . THR A 1 220 ? -17.997 26.016 21.521 1.00 63.81 220 THR A CA 1
ATOM 1747 C C . THR A 1 220 ? -17.599 26.167 22.993 1.00 63.81 220 THR A C 1
ATOM 1749 O O . THR A 1 220 ? -17.506 27.287 23.477 1.00 63.81 220 THR A O 1
ATOM 1752 N N . VAL A 1 221 ? -17.330 25.067 23.703 1.00 66.81 221 VAL A N 1
ATOM 1753 C CA . VAL A 1 221 ? -16.917 25.093 25.121 1.00 66.81 221 VAL A CA 1
ATOM 1754 C C . VAL A 1 221 ? -15.511 25.671 25.268 1.00 66.81 221 VAL A C 1
ATOM 1756 O O . VAL A 1 221 ? -15.263 26.441 26.190 1.00 66.81 221 VAL A O 1
ATOM 1759 N N . VAL A 1 222 ? -14.613 25.355 24.332 1.00 73.19 222 VAL A N 1
ATOM 1760 C CA . VAL A 1 222 ? -13.250 25.909 24.316 1.00 73.19 222 VAL A CA 1
ATOM 1761 C C . VAL A 1 222 ? -13.282 27.424 24.106 1.00 73.19 222 VAL A C 1
ATOM 1763 O O . VAL A 1 222 ? -12.644 28.161 24.854 1.00 73.19 222 VAL A O 1
ATOM 1766 N N . VAL A 1 223 ? -14.071 27.903 23.139 1.00 74.38 223 VAL A N 1
ATOM 1767 C CA . VAL A 1 223 ? -14.190 29.345 22.867 1.00 74.38 223 VAL A CA 1
ATOM 1768 C C . VAL A 1 223 ? -14.915 30.078 24.004 1.00 74.38 223 VAL A C 1
ATOM 1770 O O . VAL A 1 223 ? -14.510 31.180 24.361 1.00 74.38 223 VAL A O 1
ATOM 1773 N N . LEU A 1 224 ? -15.919 29.460 24.638 1.00 73.44 224 LEU A N 1
ATOM 1774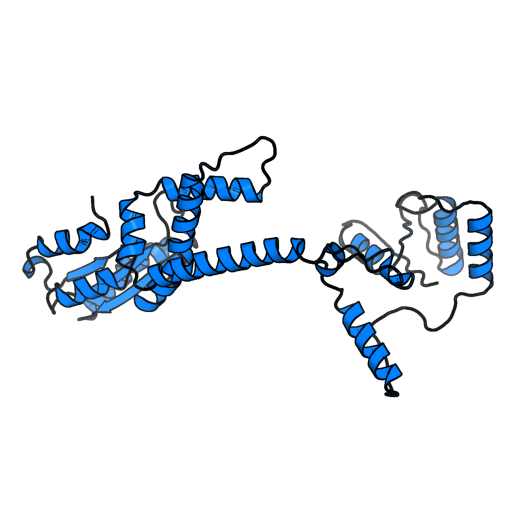 C CA . LEU A 1 224 ? -16.556 30.009 25.841 1.00 73.44 224 LEU A CA 1
ATOM 1775 C C . LEU A 1 224 ? -15.567 30.132 27.010 1.00 73.44 224 LEU A C 1
ATOM 1777 O O . LEU A 1 224 ? -15.579 31.139 27.712 1.00 73.44 224 LEU A O 1
ATOM 1781 N N . GLY A 1 225 ? -14.719 29.121 27.221 1.00 75.44 225 GLY A N 1
ATOM 1782 C CA . GLY A 1 225 ? -13.686 29.150 28.257 1.00 75.44 225 GLY A CA 1
ATOM 1783 C C . GLY A 1 225 ? -12.703 30.301 28.050 1.00 75.44 225 GLY A C 1
ATOM 1784 O O . GLY A 1 225 ? -12.423 31.044 28.987 1.00 75.44 225 GLY A O 1
ATOM 1785 N N . LEU A 1 226 ? -12.259 30.503 26.806 1.00 76.88 226 LEU A N 1
ATOM 1786 C CA . LEU A 1 226 ? -11.387 31.618 26.446 1.00 76.88 226 LEU A CA 1
ATOM 1787 C C . LEU A 1 226 ? -12.072 32.979 26.647 1.00 76.88 226 LEU A C 1
ATOM 1789 O O . LEU A 1 226 ? -11.453 33.894 27.180 1.00 76.88 226 LEU A O 1
ATOM 1793 N N . ALA A 1 227 ? -13.348 33.109 26.267 1.00 77.81 227 ALA A N 1
ATOM 1794 C CA . ALA A 1 227 ? -14.107 34.344 26.468 1.00 77.81 227 ALA A CA 1
ATOM 1795 C C . ALA A 1 227 ? -14.207 34.715 27.957 1.00 77.81 227 ALA A C 1
ATOM 1797 O O . ALA A 1 227 ? -13.872 35.837 28.325 1.00 77.81 227 ALA A O 1
ATOM 1798 N N . LYS A 1 228 ? -14.555 33.750 28.822 1.00 75.19 228 LYS A N 1
ATOM 1799 C CA . LYS A 1 228 ? -14.623 33.954 30.280 1.00 75.19 228 LYS A CA 1
ATOM 1800 C C . LYS A 1 228 ? -13.267 34.287 30.901 1.00 75.19 228 LYS A C 1
ATOM 1802 O O . LYS A 1 228 ? -13.199 35.081 31.832 1.00 75.19 228 LYS A O 1
ATOM 1807 N N . GLN A 1 229 ? -12.188 33.686 30.401 1.00 79.88 229 GLN A N 1
ATOM 1808 C CA . GLN A 1 229 ? -10.839 34.006 30.864 1.00 79.88 229 GLN A CA 1
ATOM 1809 C C . GLN A 1 229 ? -10.463 35.452 30.517 1.00 79.88 229 GLN A C 1
ATOM 1811 O O . GLN A 1 229 ? -9.961 36.178 31.368 1.00 79.88 229 GLN A O 1
ATOM 1816 N N . LEU A 1 230 ? -10.741 35.888 29.288 1.00 80.31 230 LEU A N 1
ATOM 1817 C CA . LEU A 1 230 ? -10.468 37.255 28.850 1.00 80.31 230 LEU A CA 1
ATOM 1818 C C . LEU A 1 230 ? -11.320 38.286 29.620 1.00 80.31 230 LEU A C 1
ATOM 1820 O O . LEU A 1 230 ? -10.800 39.341 29.975 1.00 80.31 230 LEU A O 1
ATOM 1824 N N . GLU A 1 231 ? -12.578 37.967 29.947 1.00 77.56 231 GLU A N 1
ATOM 1825 C CA . GLU A 1 231 ? -13.411 38.779 30.854 1.00 77.56 231 GLU A CA 1
ATOM 1826 C C . GLU A 1 231 ? -12.807 38.868 32.264 1.00 77.56 231 GLU A C 1
ATOM 1828 O O . GLU A 1 231 ? -12.725 39.956 32.832 1.00 77.56 231 GLU A O 1
ATOM 1833 N N . ALA A 1 232 ? -12.334 37.746 32.822 1.00 74.56 232 ALA A N 1
ATOM 1834 C CA . ALA A 1 232 ? -11.693 37.706 34.139 1.00 74.56 232 ALA A CA 1
ATOM 1835 C C . ALA A 1 232 ? -10.365 38.485 34.183 1.00 74.56 232 ALA A C 1
ATOM 1837 O O . ALA A 1 232 ? -9.998 39.033 35.220 1.00 74.56 232 ALA A O 1
ATOM 1838 N N . GLU A 1 233 ? -9.669 38.586 33.050 1.00 84.62 233 GLU A N 1
ATOM 1839 C CA . GLU A 1 233 ? -8.498 39.449 32.854 1.00 84.62 233 GLU A CA 1
ATOM 1840 C C . GLU A 1 233 ? -8.870 40.939 32.679 1.00 84.62 233 GLU A C 1
ATOM 1842 O O . GLU A 1 233 ? -8.001 41.767 32.406 1.00 84.62 233 GLU A O 1
ATOM 1847 N N . GLY A 1 234 ? -10.152 41.297 32.819 1.00 81.31 234 GLY A N 1
ATOM 1848 C CA . GLY A 1 234 ? -10.655 42.668 32.722 1.00 81.31 234 GLY A CA 1
ATOM 1849 C C . GLY A 1 234 ? -10.757 43.200 31.291 1.00 81.31 234 GLY A C 1
ATOM 1850 O O . GLY A 1 234 ? -10.935 44.403 31.097 1.00 81.31 234 GLY A O 1
ATOM 1851 N N . LYS A 1 235 ? -10.632 42.339 30.274 1.00 78.19 235 LYS A N 1
ATOM 1852 C CA . LYS A 1 235 ? -10.775 42.739 28.869 1.00 78.19 235 LYS A CA 1
ATOM 1853 C C . LYS A 1 235 ? -12.251 42.784 28.494 1.00 78.19 235 LYS A C 1
ATOM 1855 O O . LYS A 1 235 ? -13.043 41.942 28.907 1.00 78.19 235 LYS A O 1
ATOM 1860 N N . GLN A 1 236 ? -12.616 43.750 27.659 1.00 72.81 236 GLN A N 1
ATOM 1861 C CA . GLN A 1 236 ? -13.969 43.840 27.122 1.00 72.81 236 GLN A CA 1
ATOM 1862 C C . GLN A 1 236 ? -14.166 42.763 26.045 1.00 72.81 236 GLN A C 1
ATOM 1864 O O . GLN A 1 236 ? -13.564 42.832 24.973 1.00 72.81 236 GLN A O 1
ATOM 1869 N N . VAL A 1 237 ? -14.999 41.763 26.329 1.00 75.94 237 VAL A N 1
ATOM 1870 C CA . VAL A 1 237 ? -15.274 40.634 25.432 1.00 75.94 237 VAL A CA 1
ATOM 1871 C C . VAL A 1 237 ? -16.768 40.575 25.150 1.00 75.94 237 VAL A C 1
ATOM 1873 O O . VAL A 1 237 ? -17.581 40.600 26.064 1.00 75.94 237 VAL A O 1
ATOM 1876 N N . TRP A 1 238 ? -17.130 40.465 23.874 1.00 72.38 238 TRP A N 1
ATOM 1877 C CA . TRP A 1 238 ? -18.509 40.241 23.441 1.00 72.38 238 TRP A CA 1
ATOM 1878 C C . TRP A 1 238 ? -18.606 38.827 22.863 1.00 72.38 238 TRP A C 1
ATOM 1880 O O . TRP A 1 238 ? -18.247 38.583 21.710 1.00 72.38 238 TRP A O 1
ATOM 1890 N N . SER A 1 239 ? -19.022 37.862 23.685 1.00 63.91 239 SER A N 1
ATOM 1891 C CA . SER A 1 239 ? -19.100 36.456 23.276 1.00 63.91 239 SER A CA 1
ATOM 1892 C C . SER A 1 239 ? -20.377 36.173 22.483 1.00 63.91 239 SER A C 1
ATOM 1894 O O . SER A 1 239 ? -21.471 36.147 23.034 1.00 63.91 239 SER A O 1
ATOM 1896 N N . LEU A 1 240 ? -20.237 35.885 21.186 1.00 66.56 240 LEU A N 1
ATOM 1897 C CA . LEU A 1 240 ? -21.339 35.428 20.319 1.00 66.56 240 LEU A CA 1
ATOM 1898 C C . LEU A 1 240 ? -21.443 33.893 20.244 1.00 66.56 240 LEU A C 1
ATOM 1900 O O . LEU A 1 240 ? -22.136 33.340 19.392 1.00 66.56 240 LEU A O 1
ATOM 1904 N N . CYS A 1 241 ? -20.700 33.182 21.094 1.00 60.94 241 CYS A N 1
ATOM 1905 C CA . CYS A 1 241 ? -20.480 31.742 20.941 1.00 60.94 241 CYS A CA 1
ATOM 1906 C C . CYS A 1 241 ? -21.561 30.881 21.600 1.00 60.94 241 CYS A C 1
ATOM 1908 O O . CYS A 1 241 ? -21.701 29.704 21.260 1.00 60.94 241 CYS A O 1
ATOM 1910 N N . VAL A 1 242 ? -22.315 31.444 22.543 1.00 63.62 242 VAL A N 1
ATOM 1911 C CA . VAL A 1 242 ? -23.337 30.739 23.317 1.00 63.62 242 VAL A CA 1
ATOM 1912 C C . VAL A 1 242 ? -24.624 31.547 23.262 1.00 63.62 242 VAL A C 1
ATOM 1914 O O . VAL A 1 242 ? -24.631 32.731 23.562 1.00 63.62 242 VAL A O 1
ATOM 1917 N N . GLY A 1 243 ? -25.718 30.905 22.852 1.00 63.91 243 GLY A N 1
ATOM 1918 C CA . GLY A 1 243 ? -27.033 31.543 22.744 1.00 63.91 243 GLY A CA 1
ATOM 1919 C C . GLY A 1 243 ? -27.824 31.589 24.055 1.00 63.91 243 GLY A C 1
ATOM 1920 O O . GLY A 1 243 ? -29.038 31.791 24.002 1.00 63.91 243 GLY A O 1
ATOM 1921 N N . GLU A 1 244 ? -27.184 31.345 25.199 1.00 67.12 244 GLU A N 1
ATOM 1922 C CA . GLU A 1 244 ? -27.807 31.425 26.524 1.00 67.12 244 GLU A CA 1
ATOM 1923 C C . GLU A 1 244 ? -28.118 32.899 26.833 1.00 67.12 244 GLU A C 1
ATOM 1925 O O . GLU A 1 244 ? -27.255 33.747 26.613 1.00 67.12 244 GLU A O 1
ATOM 1930 N N . PRO A 1 245 ? -29.356 33.238 27.229 1.00 66.94 245 PRO A N 1
ATOM 1931 C CA . PRO A 1 245 ? -29.681 34.604 27.613 1.00 66.94 245 PRO A CA 1
ATOM 1932 C C . PRO A 1 245 ? -28.937 35.009 28.894 1.00 66.94 245 PRO A C 1
ATOM 1934 O O . PRO A 1 245 ? -28.717 34.200 29.788 1.00 66.94 245 PRO A O 1
ATOM 1937 N N . ASP A 1 246 ? -28.568 36.282 28.975 1.00 70.38 246 ASP A N 1
ATOM 1938 C CA . ASP A 1 246 ? -27.883 36.929 30.100 1.00 70.38 246 ASP A CA 1
ATOM 1939 C C . ASP A 1 246 ? -28.835 37.348 31.237 1.00 70.38 246 ASP A C 1
ATOM 1941 O O . ASP A 1 246 ? -28.420 37.954 32.224 1.00 70.38 246 ASP A O 1
ATOM 1945 N N . PHE A 1 247 ? -30.118 37.004 31.122 1.00 77.12 247 PHE A N 1
ATOM 1946 C CA . PHE A 1 247 ? -31.154 37.269 32.110 1.00 77.12 247 PHE A CA 1
ATOM 1947 C C . PHE A 1 247 ? -31.768 35.970 32.635 1.00 77.12 247 PHE A C 1
ATOM 1949 O O . PHE A 1 247 ? -31.861 34.962 31.933 1.00 77.12 247 PHE A O 1
ATOM 1956 N N . ALA A 1 248 ? -32.225 36.004 33.886 1.00 76.00 248 ALA A N 1
ATOM 1957 C CA . ALA A 1 248 ? -32.931 34.882 34.487 1.00 76.00 248 ALA A CA 1
ATOM 1958 C C . ALA A 1 248 ? -34.341 34.713 33.880 1.00 76.00 248 ALA A C 1
ATOM 1960 O O . ALA A 1 248 ? -34.980 35.710 33.523 1.00 76.00 248 ALA A O 1
ATOM 1961 N N . PRO A 1 249 ? -34.881 33.479 33.829 1.00 80.62 249 PRO A N 1
ATOM 1962 C CA . PRO A 1 249 ? -36.280 33.253 33.486 1.00 80.62 249 PRO A CA 1
ATOM 1963 C C . PRO A 1 249 ? -37.227 34.032 34.406 1.00 80.62 249 PRO A C 1
ATOM 1965 O O . PRO A 1 249 ? -36.933 34.249 35.583 1.00 80.62 249 PRO A O 1
ATOM 1968 N N . SER A 1 250 ? -38.404 34.406 33.895 1.00 87.81 250 SER A N 1
ATOM 1969 C CA . SER A 1 250 ? -39.408 35.118 34.700 1.00 87.81 250 SER A CA 1
ATOM 1970 C C . SER A 1 250 ? -39.805 34.345 35.967 1.00 87.81 250 SER A C 1
ATOM 1972 O O . SER A 1 250 ? -39.877 33.113 35.972 1.00 87.81 250 SER A O 1
ATOM 1974 N N . GLU A 1 251 ? -40.160 35.068 37.032 1.00 90.12 251 GLU A N 1
ATOM 1975 C CA . GLU A 1 251 ? -40.522 34.479 38.329 1.00 90.12 251 GLU A CA 1
ATOM 1976 C C . GLU A 1 251 ? -41.661 33.448 38.219 1.00 90.12 251 GLU A C 1
ATOM 1978 O O . GLU A 1 251 ? -41.655 32.418 38.893 1.00 90.12 251 GLU A O 1
ATOM 1983 N N . ARG A 1 252 ? -42.621 33.682 37.315 1.00 90.19 252 ARG A N 1
ATOM 1984 C CA . ARG A 1 252 ? -43.729 32.754 37.046 1.00 90.19 252 ARG A CA 1
ATOM 1985 C C . ARG A 1 252 ? -43.233 31.388 36.568 1.00 90.19 252 ARG A C 1
ATOM 1987 O O . ARG A 1 252 ? -43.785 30.369 36.975 1.00 90.19 252 ARG A O 1
ATOM 1994 N N . VAL A 1 253 ? -42.206 31.365 35.719 1.00 85.94 253 VAL A N 1
ATOM 1995 C CA . VAL A 1 253 ? -41.601 30.127 35.205 1.00 85.94 253 VAL A CA 1
ATOM 1996 C C . VAL A 1 253 ? -40.845 29.407 36.316 1.00 85.94 253 VAL A C 1
ATOM 1998 O O . VAL A 1 253 ? -41.025 28.203 36.488 1.00 85.94 253 VAL A O 1
ATOM 2001 N N . LEU A 1 254 ? -40.054 30.142 37.104 1.00 87.06 254 LEU A N 1
ATOM 2002 C CA . LEU A 1 254 ? -39.308 29.576 38.230 1.00 87.06 254 LEU A CA 1
ATOM 2003 C C . LEU A 1 254 ? -40.255 28.917 39.247 1.00 87.06 254 LEU A C 1
ATOM 2005 O O . LEU A 1 254 ? -40.061 27.754 39.601 1.00 87.06 254 LEU A O 1
ATOM 2009 N N . LYS A 1 255 ? -41.342 29.604 39.629 1.00 91.50 255 LYS A N 1
ATOM 2010 C CA . LYS A 1 255 ? -42.383 29.064 40.523 1.00 91.50 255 LYS A CA 1
ATOM 2011 C C . LYS A 1 255 ? -43.070 27.823 39.950 1.00 91.50 255 LYS A C 1
ATOM 2013 O O . LYS A 1 255 ? -43.291 26.858 40.677 1.00 91.50 255 LYS A O 1
ATOM 2018 N N . ALA A 1 256 ? -43.390 27.820 38.655 1.00 87.19 256 ALA A N 1
ATOM 2019 C CA . ALA A 1 256 ? -43.991 26.657 38.002 1.00 87.19 256 ALA A CA 1
ATOM 2020 C C . ALA A 1 256 ? -43.047 25.442 38.016 1.00 87.19 256 ALA A C 1
ATOM 2022 O O . ALA A 1 256 ? -43.489 24.326 38.285 1.00 87.19 256 ALA A O 1
ATOM 2023 N N . GLY A 1 257 ? -41.747 25.663 37.790 1.00 88.50 257 GLY A N 1
ATOM 2024 C CA . GLY A 1 257 ? -40.721 24.626 37.897 1.00 88.50 257 GLY A CA 1
ATOM 2025 C C . GLY A 1 257 ? -40.609 24.055 39.312 1.00 88.50 257 GLY A C 1
ATOM 2026 O O . GLY A 1 257 ? -40.607 22.837 39.478 1.00 88.50 257 GLY A O 1
ATOM 2027 N N . MET A 1 258 ? -40.592 24.919 40.333 1.00 90.56 258 MET A N 1
ATOM 2028 C CA . MET A 1 258 ? -40.596 24.502 41.744 1.00 90.56 258 MET A CA 1
ATOM 2029 C C . MET A 1 258 ? -41.819 23.647 42.080 1.00 90.56 258 MET A C 1
ATOM 2031 O O . MET A 1 258 ? -41.673 22.543 42.597 1.00 90.56 258 MET A O 1
ATOM 2035 N N . SER A 1 259 ? -43.013 24.095 41.690 1.00 92.00 259 SER A N 1
ATOM 2036 C CA . SER A 1 259 ? -44.244 23.344 41.941 1.00 92.00 259 SER A CA 1
ATOM 2037 C C . SER A 1 259 ? -44.268 21.993 41.212 1.00 92.00 259 SER A C 1
ATOM 2039 O O . SER A 1 259 ? -44.700 20.989 41.774 1.00 92.00 259 SER A O 1
ATOM 2041 N N . ALA A 1 260 ? -43.755 21.921 39.978 1.00 87.00 260 ALA A N 1
ATOM 2042 C CA . ALA A 1 260 ? -43.643 20.659 39.248 1.00 87.00 260 ALA A CA 1
ATOM 2043 C C . ALA A 1 260 ? -42.698 19.664 39.949 1.00 87.00 260 ALA A C 1
ATOM 2045 O O . ALA A 1 260 ? -42.992 18.466 39.987 1.00 87.00 260 ALA A O 1
ATOM 2046 N N . MET A 1 261 ? -41.599 20.157 40.532 1.00 88.44 261 MET A N 1
ATOM 2047 C CA . MET A 1 261 ? -40.678 19.348 41.335 1.00 88.44 261 MET A CA 1
ATOM 2048 C C . MET A 1 261 ? -41.344 18.837 42.618 1.00 88.44 261 MET A C 1
ATOM 2050 O O . MET A 1 261 ? -41.267 17.642 42.896 1.00 88.44 261 MET A O 1
ATOM 2054 N N . GLU A 1 262 ? -42.055 19.700 43.348 1.00 91.75 262 GLU A N 1
ATOM 2055 C CA . GLU A 1 262 ? -42.815 19.326 44.554 1.00 91.75 262 GLU A CA 1
ATOM 2056 C C . GLU A 1 262 ? -43.895 18.274 44.261 1.00 91.75 262 GLU A C 1
ATOM 2058 O O . GLU A 1 262 ? -44.105 17.351 45.043 1.00 91.75 262 GLU A O 1
ATOM 2063 N N . GLN A 1 263 ? -44.538 18.359 43.095 1.00 89.31 263 GLN A N 1
ATOM 2064 C CA . GLN A 1 263 ? -45.535 17.392 42.623 1.00 89.31 263 GLN A CA 1
ATOM 2065 C C . GLN A 1 263 ? -44.920 16.098 42.055 1.00 89.31 263 GLN A C 1
ATOM 2067 O O . GLN A 1 263 ? -45.644 15.240 41.548 1.00 89.31 263 GLN A O 1
ATOM 2072 N N . GLY A 1 264 ? -43.592 15.945 42.083 1.00 86.81 264 GLY A N 1
ATOM 2073 C CA . GLY A 1 264 ? -42.904 14.744 41.609 1.00 86.81 264 GLY A CA 1
ATOM 2074 C C . GLY A 1 264 ? -42.883 14.568 40.085 1.00 86.81 264 GLY A C 1
ATOM 2075 O O . GLY A 1 264 ? -42.590 13.469 39.603 1.00 86.81 264 GLY A O 1
ATOM 2076 N N . LYS A 1 265 ? -43.145 15.625 39.299 1.00 84.00 265 LYS A N 1
ATOM 2077 C CA . LYS A 1 265 ? -43.088 15.617 37.822 1.00 84.00 265 LYS A CA 1
ATOM 2078 C C . LYS A 1 265 ? -41.639 15.679 37.303 1.00 84.00 265 LYS A C 1
ATOM 2080 O O . LYS A 1 265 ? -41.286 16.546 36.513 1.00 84.00 265 LYS A O 1
ATOM 2085 N N . VAL A 1 266 ? -40.792 14.754 37.761 1.00 81.88 266 VAL A N 1
ATOM 2086 C CA . VAL A 1 266 ? -39.333 14.719 37.497 1.00 81.88 266 VAL A CA 1
ATOM 2087 C C . VAL A 1 266 ? -38.877 13.486 36.704 1.00 81.88 266 VAL A C 1
ATOM 2089 O O . VAL A 1 266 ? -37.686 13.289 36.477 1.00 81.88 266 VAL A O 1
ATOM 2092 N N . LYS A 1 267 ? -39.816 12.620 36.310 1.00 81.25 267 LYS A N 1
ATOM 2093 C CA . LYS A 1 267 ? -39.544 11.386 35.556 1.00 81.25 267 LYS A CA 1
ATOM 2094 C C . LYS A 1 267 ? -39.608 11.628 34.047 1.00 81.25 267 LYS A C 1
ATOM 2096 O O . LYS A 1 267 ? -40.145 12.636 33.594 1.00 81.25 267 LYS A O 1
ATOM 2101 N N . TYR A 1 268 ? -39.076 10.679 33.275 1.00 79.19 268 TYR A N 1
ATOM 2102 C CA . TYR A 1 268 ? -39.113 10.731 31.814 1.00 79.19 268 TYR A CA 1
ATOM 2103 C C . TYR A 1 268 ? -40.544 10.854 31.288 1.00 79.19 268 TYR A C 1
ATOM 2105 O O . TYR A 1 268 ? -41.449 10.140 31.721 1.00 79.19 268 TYR A O 1
ATOM 2113 N N . THR A 1 269 ? -40.719 11.754 30.327 1.00 81.25 269 THR A N 1
ATOM 2114 C CA . THR A 1 269 ? -41.937 11.896 29.532 1.00 81.25 269 THR A CA 1
ATOM 2115 C C . THR A 1 269 ? -41.807 11.099 28.237 1.00 81.25 269 THR A C 1
ATOM 2117 O O . THR A 1 269 ? -40.737 10.580 27.917 1.00 81.25 269 THR A O 1
ATOM 2120 N N . ASP A 1 270 ? -42.881 11.056 27.448 1.00 79.81 270 ASP A N 1
ATOM 2121 C CA . ASP A 1 270 ? -42.785 10.645 26.048 1.00 79.81 270 ASP A CA 1
ATOM 2122 C C . ASP A 1 270 ? -41.706 11.464 25.315 1.00 79.81 270 ASP A C 1
ATOM 2124 O O . ASP A 1 270 ? -41.466 12.633 25.645 1.00 79.81 270 ASP A O 1
ATOM 2128 N N . VAL A 1 271 ? -41.071 10.852 24.313 1.00 79.25 271 VAL A N 1
ATOM 2129 C CA . VAL A 1 271 ? -40.016 11.468 23.494 1.00 79.25 271 VAL A CA 1
ATOM 2130 C C . VAL A 1 271 ? -40.500 12.758 22.828 1.00 79.25 271 VAL A C 1
ATOM 2132 O O . VAL A 1 271 ? -39.705 13.673 22.622 1.00 79.25 271 VAL A O 1
ATOM 2135 N N . LYS A 1 272 ? -41.799 12.862 22.520 1.00 80.06 272 LYS A N 1
ATOM 2136 C CA . LYS A 1 272 ? -42.406 14.058 21.927 1.00 80.06 272 LYS A CA 1
ATOM 2137 C C . LYS A 1 272 ? -42.755 15.154 22.941 1.00 80.06 272 LYS A C 1
ATOM 2139 O O . LYS A 1 272 ? -43.136 16.250 22.530 1.00 80.06 272 LYS A O 1
ATOM 2144 N N . GLY A 1 273 ? -42.630 14.882 24.239 1.00 85.00 273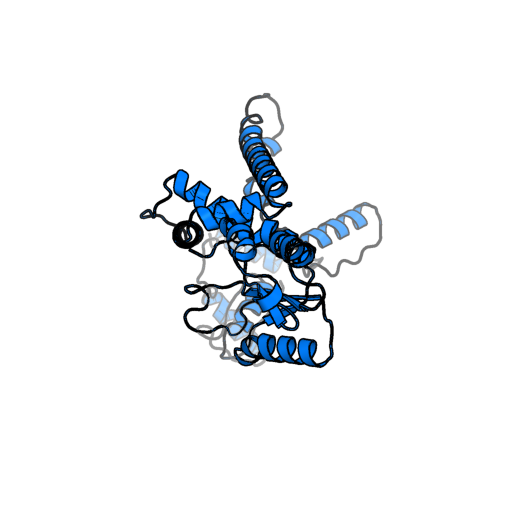 GLY A N 1
ATOM 2145 C CA . GLY A 1 273 ? -43.127 15.721 25.331 1.00 85.00 273 GLY A CA 1
ATOM 2146 C C . GLY A 1 273 ? -44.499 15.274 25.847 1.00 85.00 273 GLY A C 1
ATOM 2147 O O . GLY A 1 273 ? -45.167 14.422 25.259 1.00 85.00 273 GLY A O 1
ATOM 2148 N N . THR A 1 274 ? -44.944 15.842 26.972 1.00 87.06 274 THR A N 1
ATOM 2149 C CA . THR A 1 274 ? -46.252 15.497 27.555 1.00 87.06 274 THR A CA 1
ATOM 2150 C C . THR A 1 274 ? -47.400 15.916 26.635 1.00 87.06 274 THR A C 1
ATOM 2152 O O . THR A 1 274 ? -47.340 16.948 25.966 1.00 87.06 274 THR A O 1
ATOM 2155 N N . ALA A 1 275 ? -48.472 15.121 26.601 1.00 87.25 275 ALA A N 1
ATOM 2156 C CA . ALA A 1 275 ? -49.656 15.438 25.799 1.00 87.25 275 ALA A CA 1
ATOM 2157 C C . ALA A 1 275 ? -50.275 16.790 26.199 1.00 87.25 275 ALA A C 1
ATOM 2159 O O . ALA A 1 275 ? -50.598 17.591 25.330 1.00 87.25 275 ALA A O 1
ATOM 2160 N N . GLU A 1 276 ? -50.350 17.068 27.504 1.00 88.50 276 GLU A N 1
ATOM 2161 C CA . GLU A 1 276 ? -50.834 18.340 28.055 1.00 88.50 276 GLU A CA 1
ATOM 2162 C C . GLU A 1 276 ? -50.062 19.543 27.492 1.00 88.50 276 GLU A C 1
ATOM 2164 O O . GLU A 1 276 ? -50.665 20.487 26.984 1.00 88.50 276 GLU A O 1
ATOM 2169 N N . LEU A 1 277 ? -48.725 19.483 27.502 1.00 88.81 277 LEU A N 1
ATOM 2170 C CA . LEU A 1 277 ? -47.886 20.563 26.990 1.00 88.81 277 LEU A CA 1
ATOM 2171 C C . LEU A 1 277 ? -48.067 20.751 25.481 1.00 88.81 277 LEU A C 1
ATOM 2173 O O . LEU A 1 277 ? -48.177 21.882 25.016 1.00 88.81 277 LEU A O 1
ATOM 2177 N N . ARG A 1 278 ? -48.135 19.659 24.712 1.00 91.69 278 ARG A N 1
ATOM 2178 C CA . ARG A 1 278 ? -48.344 19.738 23.259 1.00 91.69 278 ARG A CA 1
ATOM 2179 C C . ARG A 1 278 ? -49.694 20.366 22.907 1.00 91.69 278 ARG A C 1
ATOM 2181 O O . ARG A 1 278 ? -49.741 21.216 22.024 1.00 91.69 278 ARG A O 1
ATOM 2188 N N . THR A 1 279 ? -50.760 20.027 23.631 1.00 92.00 279 THR A N 1
ATOM 2189 C CA . THR A 1 279 ? -52.084 20.645 23.452 1.00 92.00 279 THR A CA 1
ATOM 2190 C C . THR A 1 279 ? -52.065 22.140 23.767 1.00 92.00 279 THR A C 1
ATOM 2192 O O . THR A 1 279 ? -52.582 22.934 22.984 1.00 92.00 279 THR A O 1
ATOM 2195 N N . LEU A 1 280 ? -51.423 22.545 24.868 1.00 92.50 280 LEU A N 1
ATOM 2196 C CA . LEU A 1 280 ? -51.288 23.961 25.225 1.00 92.50 280 LEU A CA 1
ATOM 2197 C C . LEU A 1 280 ? -50.480 24.745 24.181 1.00 92.50 280 LEU A C 1
ATOM 2199 O O . LEU A 1 280 ? -50.822 25.884 23.866 1.00 92.50 280 LEU A O 1
ATOM 2203 N N . ILE A 1 281 ? -49.439 24.133 23.608 1.00 91.38 281 ILE A N 1
ATOM 2204 C CA . ILE A 1 281 ? -48.672 24.734 22.512 1.00 91.38 281 ILE A CA 1
ATOM 2205 C C . ILE A 1 281 ? -49.565 24.913 21.276 1.00 91.38 281 ILE A C 1
ATOM 2207 O O . ILE A 1 281 ? -49.589 26.011 20.730 1.00 91.38 281 ILE A O 1
ATOM 2211 N N . ALA A 1 282 ? -50.338 23.900 20.863 1.00 90.69 282 ALA A N 1
ATOM 2212 C CA . ALA A 1 282 ? -51.261 24.019 19.725 1.00 90.69 282 ALA A CA 1
ATOM 2213 C C . ALA A 1 282 ? -52.243 25.191 19.904 1.00 90.69 282 ALA A C 1
ATOM 2215 O O . ALA A 1 282 ? -52.377 26.035 19.020 1.00 90.69 282 ALA A O 1
ATOM 2216 N N . GLN A 1 283 ? -52.862 25.288 21.085 1.00 94.06 283 GLN A N 1
ATOM 2217 C CA . GLN A 1 283 ? -53.805 26.358 21.424 1.00 94.06 283 GLN A CA 1
ATOM 2218 C C . GLN A 1 283 ? -53.148 27.742 21.414 1.00 94.06 283 GLN A C 1
ATOM 2220 O O . GLN A 1 283 ? -53.720 28.702 20.893 1.00 94.06 283 GLN A O 1
ATOM 2225 N N . TYR A 1 284 ? -51.935 27.857 21.964 1.00 92.88 284 TYR A N 1
ATOM 2226 C CA . TYR A 1 284 ? -51.172 29.104 21.946 1.00 92.88 284 TYR A CA 1
ATOM 2227 C C . TYR A 1 284 ? -50.879 29.564 20.512 1.00 92.88 284 TYR A C 1
ATOM 2229 O O . TYR A 1 284 ? -50.993 30.749 20.204 1.00 92.88 284 TYR A O 1
ATOM 2237 N N . LEU A 1 285 ? -50.532 28.642 19.614 1.00 91.56 285 LEU A N 1
ATOM 2238 C CA . LEU A 1 285 ? -50.229 28.966 18.219 1.00 91.56 285 LEU A CA 1
ATOM 2239 C C . LEU A 1 285 ? -51.455 29.380 17.423 1.00 91.56 285 LEU A C 1
ATOM 2241 O O . LEU A 1 285 ? -51.368 30.327 16.640 1.00 91.56 285 LEU A O 1
ATOM 2245 N N . GLU A 1 286 ? -52.591 28.731 17.653 1.00 92.69 286 GLU A N 1
ATOM 2246 C CA . GLU A 1 286 ? -53.848 29.132 17.030 1.00 92.69 286 GLU A CA 1
ATOM 2247 C C . GLU A 1 286 ? -54.255 30.527 17.519 1.00 92.69 286 GLU A C 1
ATOM 2249 O O . GLU A 1 286 ? -54.540 31.407 16.711 1.00 92.69 286 GLU A O 1
ATOM 2254 N N . THR A 1 287 ? -54.171 30.771 18.830 1.00 93.69 287 THR A N 1
ATOM 2255 C CA . THR A 1 287 ? -54.609 32.033 19.449 1.00 93.69 287 THR A CA 1
ATOM 2256 C C . THR A 1 287 ? -53.688 33.208 19.117 1.00 93.69 287 THR A C 1
ATOM 2258 O O . THR A 1 287 ? -54.159 34.292 18.788 1.00 93.69 287 THR A O 1
ATOM 2261 N N . CYS A 1 288 ? -52.368 33.024 19.212 1.00 92.56 288 CYS A N 1
ATOM 2262 C CA . CYS A 1 288 ? -51.404 34.119 19.069 1.00 92.56 288 CYS A CA 1
ATOM 2263 C C . CYS A 1 288 ? -50.874 34.286 17.644 1.00 92.56 288 CYS A C 1
ATOM 2265 O O . CYS A 1 288 ? -50.383 35.362 17.309 1.00 92.56 288 CYS A O 1
ATOM 2267 N N . LYS A 1 289 ? -50.905 33.227 16.826 1.00 89.50 289 LYS A N 1
ATOM 2268 C CA . LYS A 1 289 ? -50.307 33.226 15.481 1.00 89.50 289 LYS A CA 1
ATOM 2269 C C . LYS A 1 289 ? -51.276 32.794 14.378 1.00 89.50 289 LYS A C 1
ATOM 2271 O O . LYS A 1 289 ? -50.884 32.826 13.217 1.00 89.50 289 LYS A O 1
ATOM 2276 N N . GLY A 1 290 ? -52.508 32.392 14.706 1.00 91.19 290 GLY A N 1
ATOM 2277 C CA . GLY A 1 290 ? -53.486 31.906 13.728 1.00 91.19 290 GLY A CA 1
ATOM 2278 C C . GLY A 1 290 ? -53.115 30.565 13.083 1.00 91.19 290 GLY A C 1
ATOM 2279 O O . GLY A 1 290 ? -53.659 30.226 12.036 1.00 91.19 290 GLY A O 1
ATOM 2280 N N . LEU A 1 291 ? -52.172 29.813 13.665 1.00 90.94 291 LEU A N 1
ATOM 2281 C CA . LEU A 1 291 ? -51.665 28.562 13.095 1.00 90.94 291 LEU A CA 1
ATOM 2282 C C . LEU A 1 291 ? -52.285 27.354 13.800 1.00 90.94 291 LEU A C 1
ATOM 2284 O O . LEU A 1 291 ? -52.156 27.221 15.015 1.00 90.94 291 LEU A O 1
ATOM 2288 N N . LYS A 1 292 ? -52.908 26.456 13.032 1.00 91.50 292 LYS A N 1
ATOM 2289 C CA . LYS A 1 292 ? -53.503 25.214 13.544 1.00 91.50 292 LYS A CA 1
ATOM 2290 C C . LYS A 1 292 ? -52.558 24.039 13.318 1.00 91.50 292 LYS A C 1
ATOM 2292 O O . LYS A 1 292 ? -52.132 23.826 12.188 1.00 91.50 292 LYS A O 1
ATOM 2297 N N . TYR A 1 293 ? -52.283 23.289 14.383 1.00 87.62 293 TYR A N 1
ATOM 2298 C CA . TYR A 1 293 ? -51.472 22.070 14.359 1.00 87.62 293 TYR A CA 1
ATOM 2299 C C . TYR A 1 293 ? -52.123 20.985 15.214 1.00 87.62 293 TYR A C 1
ATOM 2301 O O . TYR A 1 293 ? -52.651 21.282 16.289 1.00 87.62 293 TYR A O 1
ATOM 2309 N N . ASP A 1 294 ? -52.045 19.733 14.770 1.00 87.62 294 ASP A N 1
ATOM 2310 C CA . ASP A 1 294 ? -52.443 18.574 15.566 1.00 87.62 294 ASP A CA 1
ATOM 2311 C C . ASP A 1 294 ? -51.398 18.315 16.675 1.00 87.62 294 ASP A C 1
ATOM 2313 O O . ASP A 1 294 ? -50.238 17.987 16.384 1.00 87.62 294 ASP A O 1
ATOM 2317 N N . PRO A 1 295 ? -51.772 18.416 17.967 1.00 86.88 295 PRO A N 1
ATOM 2318 C CA . PRO A 1 295 ? -50.839 18.203 19.065 1.00 86.88 295 PRO A CA 1
ATOM 2319 C C . PRO A 1 295 ? -50.268 16.781 19.118 1.00 86.88 295 PRO A C 1
ATOM 2321 O O . PRO A 1 295 ? -49.180 16.604 19.668 1.00 86.88 295 PRO A O 1
ATOM 2324 N N . LEU A 1 296 ? -50.949 15.768 18.568 1.00 84.25 296 LEU A N 1
ATOM 2325 C CA . LEU A 1 296 ? -50.511 14.370 18.581 1.00 84.25 296 LEU A CA 1
ATOM 2326 C C . LEU A 1 296 ? -49.453 14.070 17.515 1.00 84.25 296 LEU A C 1
ATOM 2328 O O . LEU A 1 296 ? -48.519 13.302 17.796 1.00 84.25 296 LEU A O 1
ATOM 2332 N N . THR A 1 297 ? -49.578 14.670 16.332 1.00 83.94 297 THR A N 1
ATOM 2333 C CA . THR A 1 297 ? -48.760 14.328 15.158 1.00 83.94 297 THR A CA 1
ATOM 2334 C C . THR A 1 297 ? -47.793 15.422 14.726 1.00 83.94 297 THR A C 1
ATOM 2336 O O . THR A 1 297 ? -46.744 15.081 14.187 1.00 83.94 297 THR A O 1
ATOM 2339 N N . GLU A 1 298 ? -48.089 16.695 14.994 1.00 83.94 298 GLU A N 1
ATOM 2340 C CA . GLU A 1 298 ? -47.373 17.837 14.401 1.00 83.94 298 GLU A CA 1
ATOM 2341 C C . GLU A 1 298 ? -46.593 18.682 15.420 1.00 83.94 298 GLU A C 1
ATOM 2343 O O . GLU A 1 298 ? -45.869 19.596 15.038 1.00 83.94 298 GLU A O 1
ATOM 2348 N N . ILE A 1 299 ? -46.682 18.368 16.719 1.00 86.19 299 ILE A N 1
ATOM 2349 C CA . ILE A 1 299 ? -45.947 19.085 17.772 1.00 86.19 299 ILE A CA 1
ATOM 2350 C C . ILE A 1 299 ? -44.932 18.171 18.455 1.00 86.19 299 ILE A C 1
ATOM 2352 O O . ILE A 1 299 ? -45.258 17.086 18.946 1.00 86.19 299 ILE A O 1
ATOM 2356 N N . LEU A 1 300 ? -43.696 18.664 18.533 1.00 84.94 300 LEU A N 1
ATOM 2357 C CA . LEU A 1 300 ? -42.567 18.046 19.218 1.00 84.94 300 LEU A CA 1
ATOM 2358 C C . LEU A 1 300 ? -41.944 19.046 20.199 1.00 84.94 300 LEU A C 1
ATOM 2360 O O . LEU A 1 300 ? -41.603 20.164 19.815 1.00 84.94 300 LEU A O 1
ATOM 2364 N N . VAL A 1 301 ? -41.728 18.620 21.443 1.00 85.69 301 VAL A N 1
ATOM 2365 C CA . VAL A 1 301 ? -40.994 19.391 22.454 1.00 85.69 301 VAL A CA 1
ATOM 2366 C C . VAL A 1 301 ? -39.569 18.849 22.580 1.00 85.69 301 VAL A C 1
ATOM 2368 O O . VAL A 1 301 ? -39.366 17.664 22.825 1.00 85.69 301 VAL A O 1
ATOM 2371 N N . SER A 1 302 ? -38.573 19.718 22.417 1.00 82.19 302 SER A N 1
ATOM 2372 C CA . SER A 1 302 ? -37.144 19.368 22.457 1.00 82.19 302 SER A CA 1
ATOM 2373 C C . SER A 1 302 ? -36.403 20.124 23.557 1.00 82.19 302 SER A C 1
ATOM 2375 O O . SER A 1 302 ? -36.808 21.225 23.919 1.00 82.19 302 SER A O 1
ATOM 2377 N N . ASN A 1 303 ? -35.269 19.593 24.016 1.00 76.50 303 ASN A N 1
ATOM 2378 C CA . ASN A 1 303 ? -34.451 20.210 25.066 1.00 76.50 303 ASN A CA 1
ATOM 2379 C C . ASN A 1 303 ? -33.525 21.342 24.572 1.00 76.50 303 ASN A C 1
ATOM 2381 O O . ASN A 1 303 ? -32.756 21.892 25.357 1.00 76.50 303 ASN A O 1
ATOM 2385 N N . GLY A 1 304 ? -33.571 21.689 23.283 1.00 74.31 304 GLY A N 1
ATOM 2386 C CA . GLY A 1 304 ? -32.832 22.822 22.736 1.00 74.31 304 GLY A CA 1
ATOM 2387 C C . GLY A 1 304 ? -32.705 22.802 21.215 1.00 74.31 304 GLY A C 1
ATOM 2388 O O . GLY A 1 304 ? -32.885 21.771 20.567 1.00 74.31 304 GLY A O 1
ATOM 2389 N N . ALA A 1 305 ? -32.317 23.950 20.651 1.00 69.94 305 ALA A N 1
ATOM 2390 C CA . ALA A 1 305 ? -32.330 24.204 19.207 1.00 69.94 305 ALA A CA 1
ATOM 2391 C C . ALA A 1 305 ? -31.528 23.195 18.373 1.00 69.94 305 ALA A C 1
ATOM 2393 O O . ALA A 1 305 ? -31.931 22.855 17.266 1.00 69.94 305 ALA A O 1
ATOM 2394 N N . LYS A 1 306 ? -30.402 22.689 18.892 1.00 72.50 306 LYS A N 1
ATOM 2395 C CA . LYS A 1 306 ? -29.576 21.707 18.169 1.00 72.50 306 LYS A CA 1
ATOM 2396 C C . LYS A 1 306 ? -30.341 20.412 17.908 1.00 72.50 306 LYS A C 1
ATOM 2398 O O . LYS A 1 306 ? -30.313 19.912 16.788 1.00 72.50 306 LYS A O 1
ATOM 2403 N N . GLN A 1 307 ? -31.035 19.897 18.926 1.00 74.56 307 GLN A N 1
ATOM 2404 C CA . GLN A 1 307 ? -31.879 18.714 18.780 1.00 74.56 307 GLN A CA 1
ATOM 2405 C C . GLN A 1 307 ? -32.990 18.999 17.767 1.00 74.56 307 GLN A C 1
ATOM 2407 O O . GLN A 1 307 ? -33.204 18.200 16.859 1.00 74.56 307 GLN A O 1
ATOM 2412 N N . THR A 1 308 ? -33.660 20.147 17.896 1.00 76.69 308 THR A N 1
ATOM 2413 C CA . THR A 1 308 ? -34.788 20.511 17.036 1.00 76.69 308 THR A CA 1
ATOM 2414 C C . THR A 1 308 ? -34.384 20.615 15.567 1.00 76.69 308 THR A C 1
ATOM 2416 O O . THR A 1 308 ? -35.019 20.000 14.719 1.00 76.69 308 THR A O 1
ATOM 2419 N N . VAL A 1 309 ? -33.296 21.332 15.262 1.00 71.12 309 VAL A N 1
ATOM 2420 C CA . VAL A 1 309 ? -32.782 21.503 13.892 1.00 71.12 309 VAL A CA 1
ATOM 2421 C C . VAL A 1 309 ? -32.311 20.173 13.310 1.00 71.12 309 VAL A C 1
ATOM 2423 O O . VAL A 1 309 ? -32.591 19.873 12.156 1.00 71.12 309 VAL A O 1
ATOM 2426 N N . TYR A 1 310 ? -31.627 19.343 14.098 1.00 72.94 310 TYR A N 1
ATOM 2427 C CA . TYR A 1 310 ? -31.184 18.034 13.625 1.00 72.94 310 TYR A CA 1
ATOM 2428 C C . TYR A 1 310 ? -32.367 17.126 13.260 1.00 72.94 310 TYR A C 1
ATOM 2430 O O . TYR A 1 310 ? -32.361 16.498 12.204 1.00 72.94 310 TYR A O 1
ATOM 2438 N N . GLN A 1 311 ? -33.407 17.092 14.097 1.00 69.06 311 GLN A N 1
ATOM 2439 C CA . GLN A 1 311 ? -34.615 16.317 13.807 1.00 69.06 311 GLN A CA 1
ATOM 2440 C C . GLN A 1 311 ? -35.397 16.889 12.617 1.00 69.06 311 GLN A C 1
ATOM 2442 O O . GLN A 1 311 ? -35.905 16.113 11.814 1.00 69.06 311 GLN A O 1
ATOM 2447 N N . ALA A 1 312 ? -35.408 18.216 12.446 1.00 67.31 312 ALA A N 1
ATOM 2448 C CA . ALA A 1 312 ? -35.957 18.888 11.266 1.00 67.31 312 ALA A CA 1
ATOM 2449 C C . ALA A 1 312 ? -35.374 18.352 9.960 1.00 67.31 312 ALA A C 1
ATOM 2451 O O . ALA A 1 312 ? -36.098 18.021 9.029 1.00 67.31 312 ALA A O 1
ATOM 2452 N N . LEU A 1 313 ? -34.042 18.301 9.900 1.00 68.88 313 LEU A N 1
ATOM 2453 C CA . LEU A 1 313 ? -33.299 18.019 8.677 1.00 68.88 313 LEU A CA 1
ATOM 2454 C C . LEU A 1 313 ? -33.368 16.543 8.280 1.00 68.88 313 LEU A C 1
ATOM 2456 O O . LEU A 1 313 ? -33.190 16.218 7.110 1.00 68.88 313 LEU A O 1
ATOM 2460 N N . LEU A 1 314 ? -33.614 15.647 9.238 1.00 65.88 314 LEU A N 1
ATOM 2461 C CA . LEU A 1 314 ? -33.697 14.208 8.987 1.00 65.88 314 LEU A CA 1
ATOM 2462 C C . LEU A 1 314 ? -35.096 13.721 8.587 1.00 65.88 314 LEU A C 1
ATOM 2464 O O . LEU A 1 314 ? -35.223 12.606 8.081 1.00 65.88 314 LEU A O 1
ATOM 2468 N N . ILE A 1 315 ? -36.145 14.516 8.808 1.00 63.41 315 ILE A N 1
ATOM 2469 C CA . ILE A 1 315 ? -37.526 14.116 8.523 1.00 63.41 315 ILE A CA 1
ATOM 2470 C C . ILE A 1 315 ? -37.949 14.701 7.171 1.00 63.41 315 ILE A C 1
ATOM 2472 O O . ILE A 1 315 ? -38.153 15.897 7.016 1.00 63.41 315 ILE A O 1
ATOM 2476 N N . ASN A 1 316 ? -38.111 13.832 6.170 1.00 47.97 316 ASN A N 1
ATOM 2477 C CA . ASN A 1 316 ? -38.343 14.207 4.768 1.00 47.97 316 ASN A CA 1
ATOM 2478 C C . ASN A 1 316 ? -39.797 14.645 4.440 1.00 47.97 316 ASN A C 1
ATOM 2480 O O . ASN A 1 316 ? -40.171 14.665 3.267 1.00 47.97 316 ASN A O 1
ATOM 2484 N N . ARG A 1 317 ? -40.653 14.944 5.439 1.00 48.94 317 ARG A N 1
ATOM 2485 C CA . ARG A 1 317 ? -42.065 15.353 5.242 1.00 48.94 317 ARG A CA 1
ATOM 2486 C C . ARG A 1 317 ? -42.623 16.252 6.377 1.00 48.94 317 ARG A C 1
ATOM 2488 O O . ARG A 1 317 ? -42.946 15.732 7.438 1.00 48.94 317 ARG A O 1
ATOM 2495 N N . PHE A 1 318 ? -42.838 17.539 6.044 1.00 48.19 318 PHE A N 1
ATOM 2496 C CA . PHE A 1 318 ? -43.657 18.604 6.695 1.00 48.19 318 PHE A CA 1
ATOM 2497 C C . PHE A 1 318 ? -43.260 19.079 8.112 1.00 48.19 318 PHE A C 1
ATOM 2499 O O . PHE A 1 318 ? -42.420 18.476 8.766 1.00 48.19 318 PHE A O 1
ATOM 2506 N N . THR A 1 319 ? -43.907 20.096 8.699 1.00 49.00 319 THR A N 1
ATOM 2507 C CA . THR A 1 319 ? -43.951 21.547 8.406 1.00 49.00 319 THR A CA 1
ATOM 2508 C C . THR A 1 319 ? -44.087 22.217 9.777 1.00 49.00 319 THR A C 1
ATOM 2510 O O . THR A 1 319 ? -44.935 21.821 10.564 1.00 49.00 319 THR A O 1
ATOM 2513 N N . ALA A 1 320 ? -43.246 23.223 10.026 1.00 42.78 320 ALA A N 1
ATOM 2514 C CA . ALA A 1 320 ? -43.125 24.038 11.239 1.00 42.78 320 ALA A CA 1
ATOM 2515 C C . ALA A 1 320 ? -42.467 23.399 12.475 1.00 42.78 320 ALA A C 1
ATOM 2517 O O . ALA A 1 320 ? -42.868 22.380 13.022 1.00 42.78 320 ALA A O 1
ATOM 2518 N N . ILE A 1 321 ? -41.442 24.105 12.947 1.00 51.62 321 ILE A N 1
ATOM 2519 C CA . ILE A 1 321 ? -40.691 23.827 14.162 1.00 51.62 321 ILE A CA 1
ATOM 2520 C C . ILE A 1 321 ? -40.763 25.072 15.014 1.00 51.62 321 ILE A C 1
ATOM 2522 O O . ILE A 1 321 ? -40.401 26.156 14.556 1.00 51.62 321 ILE A O 1
ATOM 2526 N N . ILE A 1 322 ? -41.214 24.925 16.255 1.00 51.25 322 ILE A N 1
ATOM 2527 C CA . ILE A 1 322 ? -41.336 26.066 17.153 1.00 51.25 322 ILE A CA 1
ATOM 2528 C C . ILE A 1 322 ? -40.264 25.992 18.217 1.00 51.25 322 ILE A C 1
ATOM 2530 O O . ILE A 1 322 ? -40.324 25.240 19.183 1.00 51.25 322 ILE A O 1
ATOM 2534 N N . TYR A 1 323 ? -39.272 26.836 17.973 1.00 45.72 323 TYR A N 1
ATOM 2535 C CA . TYR A 1 323 ? -38.329 27.347 18.941 1.00 45.72 323 TYR A CA 1
ATOM 2536 C C . TYR A 1 323 ? -39.087 28.132 20.018 1.00 45.72 323 TYR A C 1
ATOM 2538 O O . TYR A 1 323 ? -39.745 29.127 19.705 1.00 45.72 323 TYR A O 1
ATOM 2546 N N . ASN A 1 324 ? -38.985 27.705 21.277 1.00 38.09 324 ASN A N 1
ATOM 2547 C CA . ASN A 1 324 ? -39.276 28.571 22.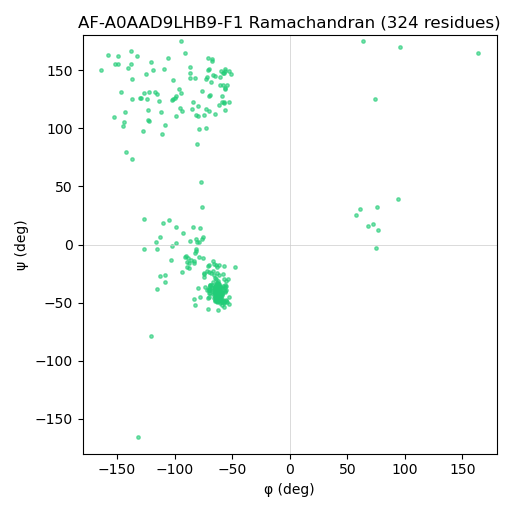412 1.00 38.09 324 ASN A CA 1
ATOM 2548 C C . ASN A 1 324 ? -38.035 28.624 23.305 1.00 38.09 324 ASN A C 1
ATOM 2550 O O . ASN A 1 324 ? -37.665 27.636 23.939 1.00 38.09 324 ASN A O 1
ATOM 2554 N N . LYS A 1 325 ? -37.359 29.772 23.264 1.00 37.28 325 LYS A N 1
ATOM 2555 C CA . LYS A 1 325 ? -36.325 30.159 24.217 1.00 37.28 325 LYS A CA 1
ATOM 2556 C C . LYS A 1 325 ? -37.077 30.656 25.448 1.00 37.28 325 LYS A C 1
ATOM 2558 O O . LYS A 1 325 ? -37.762 31.672 25.354 1.00 37.28 325 LYS A O 1
ATOM 2563 N N . VAL A 1 326 ? -37.015 29.901 26.539 1.00 35.91 326 VAL A N 1
ATOM 2564 C CA . VAL A 1 326 ? -37.301 30.454 27.868 1.00 35.91 326 VAL A CA 1
ATOM 2565 C C . VAL A 1 326 ? -36.034 31.127 28.363 1.00 35.91 326 VAL A C 1
ATOM 2567 O O . VAL A 1 326 ? -34.953 30.541 28.118 1.00 35.91 326 VAL A O 1
#

Foldseek 3Di:
DDALVCPLVVLVPDDQVVQAQEEDEDAYLAQPQVLVSCVVRHDPRYWYKYKYQPDDCVRCVPAQAAGEIEIERSGDDDPVSVVVVVVVVVVSVVSNYPYHYDDSLVSLLVCLVPVLVLLVQLVVCVVVVQDDDPPDDPVSVVSPVSVVVSVVDDVSSSVSNCPVRPCNVVSVVVVVVVVVVVVVVVVVVVVVPDDDDPDDDPCVVDPDDPVVVVPPDPPLVVVVVVQVVCVVVVHDGDDPSDPADPDDPDPVVVVVVVVCVVVVVPDDDPQQDDLVVLVVVQVCCCVVPVDHDDSVPGGGDDPDDVVQVVVVVPDPDDDDDDDDDD

Solvent-accessible surface area (backbone atoms only — not comparable to full-atom values): 19509 Å² total; per-residue (Å²): 127,97,42,71,80,42,43,66,69,50,60,70,71,50,66,55,80,80,43,49,73,34,75,48,73,48,71,48,97,48,37,50,48,56,52,54,49,48,69,70,73,47,44,90,59,32,25,34,35,44,32,29,62,76,56,49,79,77,78,39,62,88,54,44,62,65,39,50,33,38,34,32,81,75,38,79,84,45,73,67,54,46,50,53,52,51,57,56,52,43,57,46,52,73,46,40,27,39,76,39,82,49,52,39,63,60,48,30,51,52,39,25,74,43,59,46,47,50,41,52,50,16,50,52,44,51,74,73,61,70,71,92,56,99,79,62,49,77,70,54,53,51,53,51,48,41,24,55,60,46,64,72,49,57,67,64,57,54,51,28,52,46,77,49,26,91,48,28,62,59,46,54,51,52,49,53,50,52,51,51,51,54,52,46,56,61,54,55,68,65,68,78,78,79,75,91,68,87,89,74,64,80,77,69,78,63,68,78,64,76,68,58,80,72,52,81,73,54,69,55,58,56,53,49,51,53,46,53,50,41,41,74,72,71,43,93,68,86,77,84,72,61,92,72,74,96,64,80,72,57,69,71,56,54,52,52,52,53,51,37,54,76,71,61,69,77,68,90,65,56,86,48,40,50,69,69,58,28,45,52,50,27,54,48,34,33,74,78,67,70,42,84,57,54,36,87,82,57,45,70,53,67,100,44,69,69,62,48,54,53,55,54,76,71,50,97,72,87,78,82,82,82,87,77,87,120

Mean predicted aligned error: 17.34 Å

pLDDT: mean 84.39, std 16.57, range [35.91, 98.69]

Nearest PDB structures (foldseek):
  5t95-assembly1_A  TM=9.633E-01  e=4.869E-21  Glycine max
  5t9f-assembly1_B  TM=9.647E-01  e=8.432E-21  Glycine max
  5whx-assembly1_A  TM=9.601E-01  e=1.216E-20  Glycine max
  2g5c-assembly1_A  TM=6.414E-01  e=9.992E-07  Aquifex aeolicus VF5
  8wou-assembly1_B  TM=7.393E-01  e=8.224E-04  Legionella pneumophila

InterPro domains:
  IPR003099 Prephenate dehydrogenase [PS51176] (1-218)
  IPR004839 Aminotransferase, class I/classII, large domain [PF00155] (237-315)
  IPR015421 Pyridoxal phosphate-dependent transferase, major domain [G3DSA:3.40.640.10] (267-314)
  IPR015422 Pyridoxal phosphate-dependent transferase, small domain [G3DSA:3.90.1150.10] (221-266)
  IPR015424 Pyridoxal phosphate-dependent transferase [SSF53383] (207-314)
  IPR036291 NAD(P)-binding domain superfamily [SSF51735] (5-102)
  IPR045011 Arogenate dehydrogenase 1/2 [PTHR43207] (3-190)
  IPR046826 Prephenate dehydrogenase, nucleotide-binding domain [PF02153] (7-60)
  IPR059064 TYRAAT2-like, C-terminal domain [PF26213] (124-191)

Sequence (326 aa):
MFSILSFEGVLSKIPKHLLENLVIVDVLSVKTHPKQILLKDLPQSASILCTHPMFGPESGKYSWRGLPMMYEKVRILSGEHNQVMDNFLRIFETEQCRMLEMTCESHDEYAASSQFLTHLTGRILSVQGVKNTPIDTRGFKNLVRLVEDTCKDSFDLFQGLYKFNPNSEQQIQKFRESLTEVTTKLGSQQASTRSIRADAPLTEKYPQNPLLGKIAASKTVVVLGLAKQLEAEGKQVWSLCVGEPDFAPSERVLKAGMSAMEQGKVKYTDVKGTAELRTLIAQYLETCKGLKYDPLTEILVSNGAKQTVYQALLINRFTAIIYNKV

Organism: NCBI:txid4793